Protein AF-A0A927FMP6-F1 (afdb_monomer_lite)

Secondary structure (DSSP, 8-state):
--------------------S---HHHHHHHHHHHHHHHHHHHHHHHHHHHHS--SS-HHHHHHHHHHHHHHHHHHHHHHHHHHTT-------PPPP----------------------------------------PPPPPP--PPPP-PPPP----------------S--SB-TTSPBPEETTEE--SHHHHHHHHHHHHHHHHHHHHH-GGGTHHHHHHHHHHHHHHHHHHTS-HHHHHHHHHHHHHHHHHHHH-

Radius of gyration: 32.11 Å; chains: 1; bounding box: 82×79×61 Å

pLDDT: mean 72.01, std 23.38, range [31.08, 97.56]

Sequence (259 aa):
MAFTFDATPAAVPTQAVPTQANADPAKLRDEIHRLQQRLLRARESYDQDLFSGDAEVPLDEQLKTISAYTARLEDLTAQLQQHESGAPSAVPTQPSPGGAPERAPEPPASGPYVPTQGAGTAAPTGAQQDPAQLPQPRHAQPAASAPAPAPAPAQVAAQAQVPTPRQPIPGPGITNPDGSPLVSDGTLVRTEEQAIGEYIRFAAEQRWVASTRPGQAGGYAAVCDLLLAALAHKHGVTSDEERASLVRHVDARYRRDYG

Structure (mmCIF, N/CA/C/O backbone):
data_AF-A0A927FMP6-F1
#
_entry.id   AF-A0A927FMP6-F1
#
loop_
_atom_site.group_PDB
_atom_site.id
_atom_site.type_symbol
_atom_site.label_atom_id
_atom_site.label_alt_id
_atom_site.label_comp_id
_atom_site.label_asym_id
_atom_site.label_entity_id
_atom_site.label_seq_id
_atom_site.pdbx_PDB_ins_code
_atom_site.Cartn_x
_atom_site.Cartn_y
_atom_site.Cartn_z
_atom_site.occupancy
_atom_site.B_iso_or_equiv
_atom_site.auth_seq_id
_atom_site.auth_comp_id
_atom_site.auth_asym_id
_atom_site.auth_atom_id
_atom_site.pdbx_PDB_model_num
ATOM 1 N N . MET A 1 1 ? -6.993 -44.008 -24.343 1.00 41.31 1 MET A N 1
ATOM 2 C CA . MET A 1 1 ? -7.429 -44.387 -22.984 1.00 41.31 1 MET A CA 1
ATOM 3 C C . MET A 1 1 ? -7.913 -43.119 -22.312 1.00 41.31 1 MET A C 1
ATOM 5 O O . MET A 1 1 ? -7.096 -42.267 -21.996 1.00 41.31 1 MET A O 1
ATOM 9 N N . ALA A 1 2 ? -9.230 -42.936 -22.261 1.00 41.41 2 ALA A N 1
ATOM 10 C CA . ALA A 1 2 ? -9.874 -41.767 -21.677 1.00 41.41 2 ALA A CA 1
ATOM 11 C C . ALA A 1 2 ? -10.291 -42.126 -20.246 1.00 41.41 2 ALA A C 1
ATOM 13 O O . ALA A 1 2 ? -11.016 -43.098 -20.050 1.00 41.41 2 ALA A O 1
ATOM 14 N N . PHE A 1 3 ? -9.778 -41.384 -19.269 1.00 41.91 3 PHE A N 1
ATOM 15 C CA . PHE A 1 3 ? -10.156 -41.491 -17.866 1.00 41.91 3 PHE A CA 1
ATOM 16 C C . PHE A 1 3 ? -11.316 -40.524 -17.618 1.00 41.91 3 PHE A C 1
ATOM 18 O O . PHE A 1 3 ? -11.127 -39.313 -17.687 1.00 41.91 3 PHE A O 1
ATOM 25 N N . THR A 1 4 ? -12.512 -41.039 -17.352 1.00 43.59 4 THR A N 1
ATOM 26 C CA . THR A 1 4 ? -13.621 -40.245 -16.809 1.00 43.59 4 THR A CA 1
ATOM 27 C C . THR A 1 4 ? -13.693 -40.464 -15.305 1.00 43.59 4 THR A C 1
ATOM 29 O O . THR A 1 4 ? -13.891 -41.582 -14.837 1.00 43.59 4 THR A O 1
ATOM 32 N N . PHE A 1 5 ? -13.468 -39.370 -14.581 1.00 43.06 5 PHE A N 1
ATOM 33 C CA . PHE A 1 5 ? -13.618 -39.204 -13.140 1.00 43.06 5 PHE A CA 1
ATOM 34 C C . PHE A 1 5 ? -15.106 -39.297 -12.769 1.00 43.06 5 PHE A C 1
ATOM 36 O O . PHE A 1 5 ? -15.907 -38.508 -13.267 1.00 43.06 5 PHE A O 1
ATOM 43 N N . ASP A 1 6 ? -15.470 -40.236 -11.898 1.00 35.38 6 ASP A N 1
ATOM 44 C CA . ASP A 1 6 ? -16.779 -40.253 -11.245 1.00 35.38 6 ASP A CA 1
ATOM 45 C C . ASP A 1 6 ? -16.677 -39.370 -9.993 1.00 35.38 6 ASP A C 1
ATOM 47 O O . ASP A 1 6 ? -15.997 -39.705 -9.019 1.00 35.38 6 ASP A O 1
ATOM 51 N N . ALA A 1 7 ? -17.242 -38.167 -10.080 1.00 44.44 7 ALA A N 1
ATOM 52 C CA . ALA A 1 7 ? -17.311 -37.218 -8.982 1.00 44.44 7 ALA A CA 1
ATOM 53 C C . ALA A 1 7 ? -18.643 -37.413 -8.254 1.00 44.44 7 ALA A C 1
ATOM 55 O O . ALA A 1 7 ? -19.674 -36.876 -8.656 1.00 44.44 7 ALA A O 1
ATOM 56 N N . THR A 1 8 ? -18.612 -38.163 -7.156 1.00 45.88 8 THR A N 1
ATOM 57 C CA . THR A 1 8 ? -19.693 -38.198 -6.171 1.00 45.88 8 THR A CA 1
ATOM 58 C C . THR A 1 8 ? -19.909 -36.778 -5.627 1.00 45.88 8 THR A C 1
ATOM 60 O O . THR A 1 8 ? -18.980 -36.229 -5.028 1.00 45.88 8 THR A O 1
ATOM 63 N N . PRO A 1 9 ? -21.092 -36.147 -5.764 1.00 44.12 9 PRO A N 1
ATOM 64 C CA . PRO A 1 9 ? -21.359 -34.906 -5.055 1.00 44.12 9 PRO A CA 1
ATOM 65 C C . PRO A 1 9 ? -21.514 -35.239 -3.569 1.00 44.12 9 PRO A C 1
ATOM 67 O O . PRO A 1 9 ? -22.546 -35.742 -3.122 1.00 44.12 9 PRO A O 1
ATOM 70 N N . ALA A 1 10 ? -20.459 -34.983 -2.797 1.00 46.12 10 ALA A N 1
ATOM 71 C CA . ALA A 1 10 ? -20.550 -34.933 -1.350 1.00 46.12 10 ALA A CA 1
ATOM 72 C C . ALA A 1 10 ? -21.607 -33.883 -0.984 1.00 46.12 10 ALA A C 1
ATOM 74 O O . ALA A 1 10 ? -21.504 -32.715 -1.361 1.00 46.12 10 ALA A O 1
ATOM 75 N N . ALA A 1 11 ? -22.652 -34.331 -0.290 1.00 43.28 11 ALA A N 1
ATOM 76 C CA . ALA A 1 11 ? -23.712 -33.482 0.216 1.00 43.28 11 ALA A CA 1
ATOM 77 C C . ALA A 1 11 ? -23.103 -32.336 1.034 1.00 43.28 11 ALA A C 1
ATOM 79 O O . ALA A 1 11 ? -22.487 -32.555 2.078 1.00 43.28 11 ALA A O 1
ATOM 80 N N . VAL A 1 12 ? -23.276 -31.112 0.541 1.00 49.38 12 VAL A N 1
ATOM 81 C CA . VAL A 1 12 ? -22.925 -29.895 1.267 1.00 49.38 12 VAL A CA 1
ATOM 82 C C . VAL A 1 12 ? -23.792 -29.870 2.528 1.00 49.38 12 VAL A C 1
ATOM 84 O O . VAL A 1 12 ? -25.022 -29.907 2.402 1.00 49.38 12 VAL A O 1
ATOM 87 N N . PRO A 1 13 ? -23.225 -29.823 3.747 1.00 46.00 13 PRO A N 1
ATOM 88 C CA . PRO A 1 13 ? -24.035 -29.560 4.919 1.00 46.00 13 PRO A CA 1
ATOM 89 C C . PRO A 1 13 ? -24.639 -28.169 4.735 1.00 46.00 13 PRO A C 1
ATOM 91 O O . PRO A 1 13 ? -23.936 -27.160 4.749 1.00 46.00 13 PRO A O 1
ATOM 94 N N . THR A 1 14 ? -25.955 -28.134 4.522 1.00 42.91 14 THR A N 1
ATOM 95 C CA . THR A 1 14 ? -26.762 -26.921 4.622 1.00 42.91 14 THR A CA 1
ATOM 96 C C . THR A 1 14 ? -26.559 -26.401 6.035 1.00 42.91 14 THR A C 1
ATOM 98 O O . THR A 1 14 ? -27.122 -26.929 6.995 1.00 42.91 14 THR A O 1
ATOM 101 N N . GLN A 1 15 ? -25.659 -25.432 6.176 1.00 47.84 15 GLN A N 1
ATOM 102 C CA . GLN A 1 15 ? -25.386 -24.790 7.443 1.00 47.84 15 GLN A CA 1
ATOM 103 C C . GLN A 1 15 ? -26.640 -23.987 7.777 1.00 47.84 15 GLN A C 1
ATOM 105 O O . GLN A 1 15 ? -26.918 -22.950 7.176 1.00 47.84 15 GLN A O 1
ATOM 110 N N . ALA A 1 16 ? -27.450 -24.545 8.674 1.00 37.62 16 ALA A N 1
ATOM 111 C CA . ALA A 1 16 ? -28.590 -23.869 9.255 1.00 37.62 16 ALA A CA 1
ATOM 112 C C . ALA A 1 16 ? -28.116 -22.505 9.764 1.00 37.62 16 ALA A C 1
ATOM 114 O O . ALA A 1 16 ? -27.221 -22.438 10.605 1.00 37.62 16 ALA A O 1
ATOM 115 N N . VAL A 1 17 ? -28.692 -21.438 9.212 1.00 46.94 17 VAL A N 1
ATOM 116 C CA . VAL A 1 17 ? -28.496 -20.060 9.662 1.00 46.94 17 VAL A CA 1
ATOM 117 C C . VAL A 1 17 ? -28.842 -20.025 11.154 1.00 46.94 17 VAL A C 1
ATOM 119 O O . VAL A 1 17 ? -30.014 -20.217 11.490 1.00 46.94 17 VAL A O 1
ATOM 122 N N . PRO A 1 18 ? -27.877 -19.839 12.076 1.00 50.62 18 PRO A N 1
ATOM 123 C CA . PRO A 1 18 ? -28.226 -19.668 13.471 1.00 50.62 18 PRO A CA 1
ATOM 124 C C . PRO A 1 18 ? -28.968 -18.338 13.585 1.00 50.62 18 PRO A C 1
ATOM 126 O O . PRO A 1 18 ? -28.452 -17.283 13.223 1.00 50.62 18 PRO A O 1
ATOM 129 N N . THR A 1 19 ? -30.214 -18.419 14.042 1.00 47.91 19 THR A N 1
ATOM 130 C CA . THR A 1 19 ? -31.103 -17.293 14.312 1.00 47.91 19 THR A CA 1
ATOM 131 C C . THR A 1 19 ? -30.367 -16.240 15.144 1.00 47.91 19 THR A C 1
ATOM 133 O O . THR A 1 19 ? -30.058 -16.443 16.315 1.00 47.91 19 THR A O 1
ATOM 136 N N . GLN A 1 20 ? -30.042 -15.124 14.497 1.00 54.41 20 GLN A N 1
ATOM 137 C CA . GLN A 1 20 ? -29.148 -14.067 14.967 1.00 54.41 20 GLN A CA 1
ATOM 138 C C . GLN A 1 20 ? -29.909 -13.039 15.820 1.00 54.41 20 GLN A C 1
ATOM 140 O O . GLN A 1 20 ? -29.917 -11.848 15.531 1.00 54.41 20 GLN A O 1
ATOM 145 N N . ALA A 1 21 ? -30.609 -13.504 16.855 1.00 49.12 21 ALA A N 1
ATOM 146 C CA . ALA A 1 21 ? -31.361 -12.643 17.762 1.00 49.12 21 ALA A CA 1
ATOM 147 C C . ALA A 1 21 ? -30.791 -12.794 19.181 1.00 49.12 21 ALA A C 1
ATOM 149 O O . ALA A 1 21 ? -30.980 -13.827 19.815 1.00 49.12 21 ALA A O 1
ATOM 150 N N . ASN A 1 22 ? -30.084 -11.765 19.663 1.00 57.25 22 ASN A N 1
ATOM 151 C CA . ASN A 1 22 ? -29.422 -11.664 20.977 1.00 57.25 22 ASN A CA 1
ATOM 152 C C . ASN A 1 22 ? -28.172 -12.536 21.198 1.00 57.25 22 ASN A C 1
ATOM 154 O O . ASN A 1 22 ? -28.127 -13.384 22.091 1.00 57.25 22 ASN A O 1
ATOM 158 N N . ALA A 1 23 ? -27.102 -12.278 20.444 1.00 69.44 23 ALA A N 1
ATOM 159 C CA . ALA A 1 23 ? -25.771 -12.704 20.873 1.00 69.44 23 ALA A CA 1
ATOM 160 C C . ALA A 1 23 ? -25.261 -11.783 22.001 1.00 69.44 23 ALA A C 1
ATOM 162 O O . ALA A 1 23 ? -25.230 -10.566 21.847 1.00 69.44 23 ALA A O 1
ATOM 163 N N . ASP A 1 24 ? -24.867 -12.377 23.130 1.00 87.62 24 ASP A N 1
ATOM 164 C CA . ASP A 1 24 ? -24.221 -11.700 24.266 1.00 87.62 24 ASP A CA 1
ATOM 165 C C . ASP A 1 24 ? -22.995 -10.882 23.790 1.00 87.62 24 ASP A C 1
ATOM 167 O O . ASP A 1 24 ? -22.182 -11.425 23.029 1.00 87.62 24 ASP A O 1
ATOM 171 N N . PRO A 1 25 ? -22.813 -9.614 24.218 1.00 90.00 25 PRO A N 1
ATOM 172 C CA . PRO A 1 25 ? -21.677 -8.785 23.810 1.00 90.00 25 PRO A CA 1
ATOM 173 C C . PRO A 1 25 ? -20.314 -9.433 24.090 1.00 90.00 25 PRO A C 1
ATOM 175 O O . PRO A 1 25 ? -19.370 -9.211 23.333 1.00 90.00 25 PRO A O 1
ATOM 178 N N . ALA A 1 26 ? -20.187 -10.264 25.131 1.00 92.06 26 ALA A N 1
ATOM 179 C CA . ALA A 1 26 ? -18.954 -11.013 25.375 1.00 92.06 26 ALA A CA 1
ATOM 180 C C . ALA A 1 26 ? -18.678 -12.033 24.256 1.00 92.06 26 ALA A C 1
ATOM 182 O O . ALA A 1 26 ? -17.571 -12.092 23.724 1.00 92.06 26 ALA A O 1
ATOM 183 N N . LYS A 1 27 ? -19.710 -12.768 23.822 1.00 92.75 27 LYS A N 1
ATOM 184 C CA . LYS A 1 27 ? -19.602 -13.739 22.722 1.00 92.75 27 LYS A CA 1
ATOM 185 C C . LYS A 1 27 ? -19.319 -13.062 21.383 1.00 92.75 27 LYS A C 1
ATOM 187 O O . LYS A 1 27 ? -18.579 -13.616 20.576 1.00 92.75 27 LYS A O 1
ATOM 192 N N . LEU A 1 28 ? -19.884 -11.873 21.152 1.00 92.75 28 LEU A N 1
ATOM 193 C CA . LEU A 1 28 ? -19.584 -11.071 19.963 1.00 92.75 28 LEU A CA 1
ATOM 194 C C . LEU A 1 28 ? -18.102 -10.684 19.917 1.00 92.75 28 LEU A C 1
ATOM 196 O O . LEU A 1 28 ? -17.460 -10.878 18.888 1.00 92.75 28 LEU A O 1
ATOM 200 N N . ARG A 1 29 ? -17.535 -10.209 21.033 1.00 93.69 29 ARG A N 1
ATOM 201 C CA . ARG A 1 29 ? -16.101 -9.879 21.122 1.00 93.69 29 ARG A CA 1
ATOM 202 C C . ARG A 1 29 ? -15.210 -11.100 20.888 1.00 93.69 29 ARG A C 1
ATOM 204 O O . ARG A 1 29 ? -14.244 -11.006 20.133 1.00 93.69 29 ARG A O 1
ATOM 211 N N . ASP A 1 30 ? -15.556 -12.248 21.468 1.00 96.25 30 ASP A N 1
ATOM 212 C CA . ASP A 1 30 ? -14.813 -13.496 21.258 1.00 96.25 30 ASP A CA 1
ATOM 213 C C . ASP A 1 30 ? -14.836 -13.945 19.789 1.00 96.25 30 ASP A C 1
ATOM 215 O O . ASP A 1 30 ? -13.808 -14.348 19.238 1.00 96.25 30 ASP A O 1
ATOM 219 N N . GLU A 1 31 ? -15.995 -13.862 19.129 1.00 95.19 31 GLU A N 1
ATOM 220 C CA . GLU A 1 31 ? -16.129 -14.225 17.715 1.00 95.19 31 GLU A CA 1
ATOM 221 C C . GLU A 1 31 ? -15.380 -13.241 16.805 1.00 95.19 31 GLU A C 1
ATOM 223 O O . GLU A 1 31 ? -14.708 -13.677 15.867 1.00 95.19 31 GLU A O 1
ATOM 228 N N . ILE A 1 32 ? -15.409 -11.937 17.113 1.00 94.69 32 ILE A N 1
ATOM 229 C CA . ILE A 1 32 ? -14.599 -10.921 16.421 1.00 94.69 32 ILE A CA 1
ATOM 230 C C . ILE A 1 32 ? -13.112 -11.274 16.529 1.00 94.69 32 ILE A C 1
ATOM 232 O O . ILE A 1 32 ? -12.427 -11.326 15.508 1.00 94.69 32 ILE A O 1
ATOM 236 N N . HIS A 1 33 ? -12.610 -11.591 17.727 1.00 96.88 33 HIS A N 1
ATOM 237 C CA . HIS A 1 33 ? -11.209 -11.984 17.906 1.00 96.88 33 HIS A CA 1
ATOM 238 C C . HIS A 1 33 ? -10.850 -13.261 17.136 1.00 96.88 33 HIS A C 1
ATOM 240 O O . HIS A 1 33 ? -9.796 -13.328 16.499 1.00 96.88 33 HIS A O 1
ATOM 246 N N . ARG A 1 34 ? -11.728 -14.271 17.138 1.00 97.38 34 ARG A N 1
ATOM 247 C CA . ARG A 1 34 ? -11.515 -15.502 16.360 1.00 97.38 34 ARG A CA 1
ATOM 248 C C . ARG A 1 34 ? -11.472 -15.229 14.859 1.00 97.38 34 ARG A C 1
ATOM 250 O O . ARG A 1 34 ? -10.613 -15.785 14.173 1.00 97.38 34 ARG A O 1
ATOM 257 N N . LEU A 1 35 ? -12.366 -14.386 14.343 1.00 96.50 35 LEU A N 1
ATOM 258 C CA . LEU A 1 35 ? -12.380 -14.013 12.927 1.00 96.50 35 LEU A CA 1
ATOM 259 C C . LEU A 1 35 ? -11.165 -13.177 12.541 1.00 96.50 35 LEU A C 1
ATOM 261 O O . LEU A 1 35 ? -10.585 -13.441 11.495 1.00 96.50 35 LEU A O 1
ATOM 265 N N . GLN A 1 36 ? -10.720 -12.252 13.393 1.00 97.31 36 GLN A N 1
ATOM 266 C CA . GLN A 1 36 ? -9.479 -11.501 13.182 1.00 97.31 36 GLN A CA 1
ATOM 267 C C . GLN A 1 36 ? -8.272 -12.433 13.037 1.00 97.31 36 GLN A C 1
ATOM 269 O O . GLN A 1 36 ? -7.503 -12.305 12.088 1.00 97.31 36 GLN A O 1
ATOM 274 N N . GLN A 1 37 ? -8.132 -13.412 13.936 1.00 97.56 37 GLN A N 1
ATOM 275 C CA . GLN A 1 37 ? -7.044 -14.390 13.863 1.00 97.56 37 GLN A CA 1
ATOM 276 C C . GLN A 1 37 ? -7.125 -15.259 12.602 1.00 97.56 37 GLN A C 1
ATOM 278 O O . GLN A 1 37 ? -6.103 -15.524 11.970 1.00 97.56 37 GLN A O 1
ATOM 283 N N . ARG A 1 38 ? -8.329 -15.701 12.214 1.00 96.75 38 ARG A N 1
ATOM 284 C CA . ARG A 1 38 ? -8.527 -16.473 10.975 1.00 96.75 38 ARG A CA 1
ATOM 285 C C . ARG A 1 38 ? -8.225 -15.647 9.731 1.00 96.75 38 ARG A C 1
ATOM 287 O O . ARG A 1 38 ? -7.598 -16.166 8.818 1.00 96.75 38 ARG A O 1
ATOM 294 N N . LEU A 1 39 ? -8.640 -14.383 9.709 1.00 97.19 39 LEU A N 1
ATOM 295 C CA . LEU A 1 39 ? -8.382 -13.458 8.611 1.00 97.19 39 LEU A CA 1
ATOM 296 C C . LEU A 1 39 ? -6.883 -13.213 8.437 1.00 97.19 39 LEU A C 1
ATOM 298 O O . LEU A 1 39 ? -6.401 -13.240 7.311 1.00 97.19 39 LEU A O 1
ATOM 302 N N . LEU A 1 40 ? -6.150 -13.021 9.537 1.00 97.19 40 LEU A N 1
ATOM 303 C CA . LEU A 1 40 ? -4.700 -12.840 9.504 1.00 97.19 40 LEU A CA 1
ATOM 304 C C . LEU A 1 40 ? -4.003 -14.062 8.893 1.00 97.19 40 LEU A C 1
ATOM 306 O O . LEU A 1 40 ? -3.285 -13.915 7.914 1.00 97.19 40 LEU A O 1
ATOM 310 N N . ARG A 1 41 ? -4.316 -15.272 9.374 1.00 97.06 41 ARG A N 1
ATOM 311 C CA . ARG A 1 41 ? -3.752 -16.511 8.810 1.00 97.06 41 ARG A CA 1
ATOM 312 C C . ARG A 1 41 ? -4.144 -16.736 7.352 1.00 97.06 41 ARG A C 1
ATOM 314 O O . ARG A 1 41 ? -3.332 -17.210 6.572 1.00 97.06 41 ARG A O 1
ATOM 321 N N . ALA A 1 42 ? -5.383 -16.413 6.977 1.00 94.94 42 ALA A N 1
ATOM 322 C CA . ALA A 1 42 ? -5.835 -16.533 5.593 1.00 94.94 42 ALA A CA 1
ATOM 323 C C . ALA A 1 42 ? -5.072 -15.577 4.663 1.00 94.94 42 ALA A C 1
ATOM 325 O O . ALA A 1 42 ? -4.742 -15.959 3.548 1.00 94.94 42 ALA A O 1
ATOM 326 N N . ARG A 1 43 ? -4.756 -14.360 5.127 1.00 95.50 43 ARG A N 1
ATOM 327 C CA . ARG A 1 43 ? -3.920 -13.406 4.384 1.00 95.50 43 ARG A CA 1
ATOM 328 C C . ARG A 1 43 ? -2.470 -13.870 4.288 1.00 95.50 43 ARG A C 1
ATOM 330 O O . ARG A 1 43 ? -1.928 -13.861 3.198 1.00 95.50 43 ARG A O 1
ATOM 337 N N . GLU A 1 44 ? -1.884 -14.342 5.387 1.00 96.00 44 GLU A N 1
ATOM 338 C CA . GLU A 1 44 ? -0.523 -14.898 5.384 1.00 96.00 44 GLU A CA 1
ATOM 339 C C . GLU A 1 44 ? -0.402 -16.097 4.434 1.00 96.00 44 GLU A C 1
ATOM 341 O O . GLU A 1 44 ? 0.563 -16.183 3.681 1.00 96.00 44 GLU A O 1
ATOM 346 N N . SER A 1 45 ? -1.399 -16.989 4.428 1.00 95.19 45 SER A N 1
ATOM 347 C CA . SER A 1 45 ? -1.473 -18.116 3.490 1.00 95.19 45 SER A CA 1
ATOM 348 C C . SER A 1 45 ? -1.587 -17.637 2.045 1.00 95.19 45 SER A C 1
ATOM 350 O O . SER A 1 45 ? -0.868 -18.134 1.188 1.00 95.19 45 SER A O 1
ATOM 352 N N . TYR A 1 46 ? -2.441 -16.644 1.782 1.00 95.25 46 TYR A N 1
ATOM 353 C CA . TYR A 1 46 ? -2.583 -16.052 0.453 1.00 95.25 46 TYR A CA 1
ATOM 354 C C . TYR A 1 46 ? -1.283 -15.424 -0.034 1.00 95.25 46 TYR A C 1
ATOM 356 O O . TYR A 1 46 ? -0.884 -15.651 -1.172 1.00 95.25 46 TYR A O 1
ATOM 364 N N . ASP A 1 47 ? -0.603 -14.664 0.822 1.00 93.44 47 ASP A N 1
ATOM 365 C CA . ASP A 1 47 ? 0.678 -14.059 0.484 1.00 93.44 47 ASP A CA 1
ATOM 366 C C . ASP A 1 47 ? 1.722 -15.153 0.224 1.00 93.44 47 ASP A C 1
ATOM 368 O O . ASP A 1 47 ? 2.422 -15.114 -0.787 1.00 93.44 47 ASP A O 1
ATOM 372 N N . GLN A 1 48 ? 1.791 -16.176 1.079 1.00 93.12 48 GLN A N 1
ATOM 373 C CA . GLN A 1 48 ? 2.692 -17.311 0.894 1.00 93.12 48 GLN A CA 1
ATOM 374 C C . GLN A 1 48 ? 2.457 -18.020 -0.445 1.00 93.12 48 GLN A C 1
ATOM 376 O O . GLN A 1 48 ? 3.423 -18.247 -1.173 1.00 93.12 48 GLN A O 1
ATOM 381 N N . ASP A 1 49 ? 1.206 -18.317 -0.788 1.00 92.88 49 ASP A N 1
ATOM 382 C CA . ASP A 1 49 ? 0.823 -19.003 -2.025 1.00 92.88 49 ASP A CA 1
ATOM 383 C C . ASP A 1 49 ? 1.034 -18.126 -3.266 1.00 92.88 49 ASP A C 1
ATOM 385 O O . ASP A 1 49 ? 1.485 -18.593 -4.316 1.00 92.88 49 ASP A O 1
ATOM 389 N N . LEU A 1 50 ? 0.789 -16.821 -3.136 1.00 92.25 50 LEU A N 1
ATOM 390 C CA . LEU A 1 50 ? 1.076 -15.831 -4.169 1.00 92.25 50 LEU A CA 1
ATOM 391 C C . LEU A 1 50 ? 2.580 -15.761 -4.478 1.00 92.25 50 LEU A C 1
ATOM 393 O O . LEU A 1 50 ? 2.963 -15.563 -5.635 1.00 92.25 50 LEU A O 1
ATOM 397 N N . PHE A 1 51 ? 3.439 -15.916 -3.464 1.00 85.00 51 PHE A N 1
ATOM 398 C CA . PHE A 1 51 ? 4.895 -15.868 -3.625 1.00 85.00 51 PHE A CA 1
ATOM 399 C C . PHE A 1 51 ? 5.537 -17.220 -3.949 1.00 85.00 51 PHE A C 1
ATOM 401 O O . PHE A 1 51 ? 6.586 -17.229 -4.596 1.00 85.00 51 PHE A O 1
ATOM 408 N N . SER A 1 52 ? 4.957 -18.340 -3.514 1.00 89.31 52 SER A N 1
ATOM 409 C CA . SER A 1 52 ? 5.473 -19.684 -3.798 1.00 89.31 52 SER A CA 1
ATOM 410 C C . SER A 1 52 ? 5.223 -20.090 -5.252 1.00 89.31 52 SER A C 1
ATOM 412 O O . SER A 1 52 ? 6.035 -20.811 -5.830 1.00 89.31 52 SER A O 1
ATOM 414 N N . GLY A 1 53 ? 4.131 -19.600 -5.855 1.00 81.75 53 GLY A N 1
ATOM 415 C CA . GLY A 1 53 ? 3.695 -19.997 -7.196 1.00 81.75 53 GLY A CA 1
ATOM 416 C C . GLY A 1 53 ? 3.130 -21.420 -7.264 1.00 81.75 53 GLY A C 1
ATOM 417 O O . GLY A 1 53 ? 2.822 -21.888 -8.357 1.00 81.75 53 GLY A O 1
ATOM 418 N N . ASP A 1 54 ? 2.987 -22.082 -6.115 1.00 85.12 54 ASP A N 1
ATOM 419 C CA . ASP A 1 54 ? 2.454 -23.435 -5.956 1.00 85.12 54 ASP A CA 1
ATOM 420 C C . ASP A 1 54 ? 1.315 -23.396 -4.933 1.00 85.12 54 ASP A C 1
ATOM 422 O O . ASP A 1 54 ? 1.434 -23.855 -3.799 1.00 85.12 54 ASP A O 1
ATOM 426 N N . ALA A 1 55 ? 0.234 -22.716 -5.312 1.00 87.12 55 ALA A N 1
ATOM 427 C CA . ALA A 1 55 ? -0.936 -22.571 -4.463 1.00 87.12 55 ALA A CA 1
ATOM 428 C C . ALA A 1 55 ? -1.762 -23.865 -4.495 1.00 87.12 55 ALA A C 1
ATOM 430 O O . ALA A 1 55 ? -2.269 -24.247 -5.553 1.00 87.12 55 ALA A O 1
ATOM 431 N N . GLU A 1 56 ? -1.959 -24.508 -3.338 1.00 87.50 56 GLU A N 1
ATOM 432 C CA . GLU A 1 56 ? -2.847 -25.680 -3.233 1.00 87.50 56 GLU A CA 1
ATOM 433 C C . GLU A 1 56 ? -4.309 -25.316 -3.545 1.00 87.50 56 GLU A C 1
ATOM 435 O O . GLU A 1 56 ? -5.064 -26.126 -4.085 1.00 87.50 56 GLU A O 1
ATOM 440 N N . VAL A 1 57 ? -4.706 -24.081 -3.219 1.00 88.56 57 VAL A N 1
ATOM 441 C CA . VAL A 1 57 ? -6.044 -23.528 -3.463 1.00 88.56 57 VAL A CA 1
ATOM 442 C C . VAL A 1 57 ? -5.930 -22.335 -4.414 1.00 88.56 57 VAL A C 1
ATOM 444 O O . VAL A 1 57 ? -5.089 -21.466 -4.173 1.00 88.56 57 VAL A O 1
ATOM 447 N N . PRO A 1 58 ? -6.788 -22.210 -5.447 1.00 94.62 58 PRO A N 1
ATOM 448 C CA . PRO A 1 58 ? -6.763 -21.062 -6.348 1.00 94.62 58 PRO A CA 1
ATOM 449 C C . PRO A 1 58 ? -6.847 -19.730 -5.594 1.00 94.62 58 PRO A C 1
ATOM 451 O O . PRO A 1 58 ? -7.710 -19.543 -4.734 1.00 94.62 58 PRO A O 1
ATOM 454 N N . LEU A 1 59 ? -5.989 -18.774 -5.958 1.00 90.81 59 LEU A N 1
ATOM 455 C CA . LEU A 1 59 ? -5.898 -17.464 -5.299 1.00 90.81 59 LEU A CA 1
ATOM 456 C C . LEU A 1 59 ? -7.249 -16.725 -5.249 1.00 90.81 59 LEU A C 1
ATOM 458 O O . LEU A 1 59 ? -7.562 -16.075 -4.253 1.00 90.81 59 LEU A O 1
ATOM 462 N N . ASP A 1 60 ? -8.094 -16.886 -6.271 1.00 92.94 60 ASP A N 1
ATOM 463 C CA . ASP A 1 60 ? -9.446 -16.314 -6.299 1.00 92.94 60 ASP A CA 1
ATOM 464 C C . ASP A 1 60 ? -10.362 -16.873 -5.196 1.00 92.94 60 ASP A C 1
ATOM 466 O O . ASP A 1 60 ? -11.182 -16.146 -4.629 1.00 92.94 60 ASP A O 1
ATOM 470 N N . GLU A 1 61 ? -10.245 -18.160 -4.862 1.00 93.38 61 GLU A N 1
ATOM 471 C CA . GLU A 1 61 ? -11.023 -18.779 -3.781 1.00 93.38 61 GLU A CA 1
ATOM 472 C C . GLU A 1 61 ? -10.529 -18.333 -2.403 1.00 93.38 61 GLU A C 1
ATOM 474 O O . GLU A 1 61 ? -11.329 -18.083 -1.491 1.00 93.38 61 GLU A O 1
ATOM 479 N N . GLN A 1 62 ? -9.218 -18.144 -2.266 1.00 93.00 62 GLN A N 1
ATOM 480 C CA . GLN A 1 62 ? -8.628 -17.576 -1.060 1.00 93.00 62 GLN A CA 1
ATOM 481 C C . GLN A 1 62 ? -9.087 -16.126 -0.845 1.00 93.00 62 GLN A C 1
ATOM 483 O O . GLN A 1 62 ? -9.534 -15.776 0.250 1.00 93.00 62 GLN A O 1
ATOM 488 N N . LEU A 1 63 ? -9.101 -15.302 -1.901 1.00 94.62 63 LEU A N 1
ATOM 489 C CA . LEU A 1 63 ? -9.624 -13.932 -1.848 1.00 94.62 63 LEU A CA 1
ATOM 490 C C . LEU A 1 63 ? -11.110 -13.888 -1.480 1.00 94.62 63 LEU A C 1
ATOM 492 O O . LEU A 1 63 ? -11.508 -13.057 -0.660 1.00 94.62 63 LEU A O 1
ATOM 496 N N . LYS A 1 64 ? -11.934 -14.799 -2.015 1.00 95.88 64 LYS A N 1
ATOM 497 C CA . LYS A 1 64 ? -13.345 -14.928 -1.604 1.00 95.88 64 LYS A CA 1
ATOM 498 C C . LYS A 1 64 ? -13.469 -15.225 -0.112 1.00 95.88 64 LYS A C 1
ATOM 500 O O . LYS A 1 64 ? -14.298 -14.620 0.565 1.00 95.88 64 LYS A O 1
ATOM 505 N N . THR A 1 65 ? -12.626 -16.110 0.412 1.00 95.38 65 THR A N 1
ATOM 506 C CA . THR A 1 65 ? -12.612 -16.460 1.839 1.00 95.38 65 THR A CA 1
ATOM 507 C C . THR A 1 65 ? -12.209 -15.263 2.706 1.00 95.38 65 THR A C 1
ATOM 509 O O . THR A 1 65 ? -12.879 -14.957 3.694 1.00 95.38 65 THR A O 1
ATOM 512 N N . ILE A 1 66 ? -11.168 -14.529 2.306 1.00 95.31 66 ILE A N 1
ATOM 513 C CA . ILE A 1 66 ? -10.721 -13.294 2.970 1.00 95.31 66 ILE A CA 1
ATOM 514 C C . ILE A 1 66 ? -11.833 -12.234 2.953 1.00 95.31 66 ILE A C 1
ATOM 516 O O . ILE A 1 66 ? -12.097 -11.599 3.978 1.00 95.31 66 ILE A O 1
ATOM 520 N N . SER A 1 67 ? -12.517 -12.062 1.820 1.00 96.31 67 SER A N 1
ATOM 521 C CA . SER A 1 67 ? -13.644 -11.134 1.679 1.00 96.31 67 SER A CA 1
ATOM 522 C C . SER A 1 67 ? -14.811 -11.520 2.592 1.00 96.31 67 SER A C 1
ATOM 524 O O . SER A 1 67 ? -15.313 -10.669 3.325 1.00 96.31 67 SER A O 1
ATOM 526 N N . ALA A 1 68 ? -15.174 -12.804 2.646 1.00 95.56 68 ALA A N 1
ATOM 527 C CA . ALA A 1 68 ? -16.238 -13.300 3.516 1.00 95.56 68 ALA A CA 1
ATOM 528 C C . ALA A 1 68 ? -15.927 -13.084 5.007 1.00 95.56 68 ALA A C 1
ATOM 530 O O . ALA A 1 68 ? -16.798 -12.662 5.768 1.00 95.56 68 ALA A O 1
ATOM 531 N N . TYR A 1 69 ? -14.684 -13.329 5.438 1.00 96.38 69 TYR A N 1
ATOM 532 C CA . TYR A 1 69 ? -14.266 -13.031 6.810 1.00 96.38 69 TYR A CA 1
ATOM 533 C C . TYR A 1 69 ? -14.280 -11.535 7.114 1.00 96.38 69 TYR A C 1
ATOM 535 O O . TYR A 1 69 ? -14.686 -11.157 8.210 1.00 96.38 69 TYR A O 1
ATOM 543 N N . THR A 1 70 ? -13.873 -10.697 6.159 1.00 95.38 70 THR A N 1
ATOM 544 C CA . THR A 1 70 ? -13.875 -9.236 6.319 1.00 95.38 70 THR A CA 1
ATOM 545 C C . THR A 1 70 ? -15.303 -8.715 6.488 1.00 95.38 70 THR A C 1
ATOM 547 O O . THR A 1 70 ? -15.589 -8.070 7.492 1.00 95.38 70 THR A O 1
ATOM 550 N N . ALA A 1 71 ? -16.220 -9.095 5.592 1.00 96.00 71 ALA A N 1
ATOM 551 C CA . ALA A 1 71 ? -17.630 -8.707 5.675 1.00 96.00 71 ALA A CA 1
ATOM 552 C C . ALA A 1 71 ? -18.276 -9.170 6.991 1.00 96.00 71 ALA A C 1
ATOM 554 O O . ALA A 1 71 ? -18.920 -8.395 7.693 1.00 96.00 71 ALA A O 1
ATOM 555 N N . ARG A 1 72 ? -18.029 -10.421 7.401 1.00 95.88 72 ARG A N 1
ATOM 556 C CA . ARG A 1 72 ? -18.573 -10.947 8.661 1.00 95.88 72 ARG A CA 1
ATOM 557 C C . ARG A 1 72 ? -18.021 -10.226 9.895 1.00 95.88 72 ARG A C 1
ATOM 559 O O . ARG A 1 72 ? -18.720 -10.098 10.898 1.00 95.88 72 ARG A O 1
ATOM 566 N N . LEU A 1 73 ? -16.765 -9.790 9.848 1.00 95.88 73 LEU A N 1
ATOM 567 C CA . LEU A 1 73 ? -16.145 -9.016 10.921 1.00 95.88 73 LEU A CA 1
ATOM 568 C C . LEU A 1 73 ? -16.774 -7.623 11.017 1.00 95.88 73 LEU A C 1
ATOM 570 O O . LEU A 1 73 ? -17.070 -7.178 12.127 1.00 95.88 73 LEU A O 1
ATOM 574 N N . GLU A 1 74 ? -17.026 -6.966 9.884 1.00 94.94 74 GLU A N 1
ATOM 575 C CA . GLU A 1 74 ? -17.746 -5.688 9.823 1.00 94.94 74 GLU A CA 1
ATOM 576 C C . GLU A 1 74 ? -19.155 -5.817 10.419 1.00 94.94 74 GLU A C 1
ATOM 578 O O . GLU A 1 74 ? -19.502 -5.053 11.321 1.00 94.94 74 GLU A O 1
ATOM 583 N N . ASP A 1 75 ? -19.912 -6.846 10.025 1.00 94.62 75 ASP A N 1
ATOM 584 C CA . ASP A 1 75 ? -21.260 -7.108 10.546 1.00 94.62 75 ASP A CA 1
ATOM 585 C C . ASP A 1 75 ? -21.275 -7.311 12.068 1.00 94.62 75 ASP A C 1
ATOM 587 O O . ASP A 1 75 ? -22.103 -6.733 12.777 1.00 94.62 75 ASP A O 1
ATOM 591 N N . LEU A 1 76 ? -20.359 -8.129 12.600 1.00 93.94 76 LEU A N 1
ATOM 592 C CA . LEU A 1 76 ? -20.279 -8.388 14.042 1.00 93.94 76 LEU A CA 1
ATOM 593 C C . LEU A 1 76 ? -19.813 -7.159 14.823 1.00 93.94 76 LEU A C 1
ATOM 595 O O . LEU A 1 76 ? -20.285 -6.922 15.935 1.00 93.94 76 LEU A O 1
ATOM 599 N N . THR A 1 77 ? -18.913 -6.364 14.246 1.00 93.69 77 THR A N 1
ATOM 600 C CA . THR A 1 77 ? -18.449 -5.116 14.862 1.00 93.69 77 THR A CA 1
ATOM 601 C C . THR A 1 77 ? -19.581 -4.091 14.910 1.00 93.69 77 THR A C 1
ATOM 603 O O . THR A 1 77 ? -19.777 -3.454 15.945 1.00 93.69 77 THR A O 1
ATOM 606 N N . ALA A 1 78 ? -20.380 -3.983 13.844 1.00 92.62 78 ALA A N 1
ATOM 607 C CA . ALA A 1 78 ? -21.572 -3.141 13.816 1.00 92.62 78 ALA A CA 1
ATOM 608 C C . ALA A 1 78 ? -22.617 -3.594 14.853 1.00 92.62 78 ALA A C 1
ATOM 610 O O . ALA A 1 78 ? -23.167 -2.763 15.575 1.00 92.62 78 ALA A O 1
ATOM 611 N N . GLN A 1 79 ? -22.842 -4.905 14.996 1.00 91.56 79 GLN A N 1
ATOM 612 C CA . GLN A 1 79 ? -23.735 -5.461 16.024 1.00 91.56 79 GLN A CA 1
ATOM 613 C C . GLN A 1 79 ? -23.250 -5.154 17.446 1.00 91.56 79 GLN A C 1
ATOM 615 O O . GLN A 1 79 ? -24.046 -4.765 18.302 1.00 91.56 79 GLN A O 1
ATOM 620 N N . LEU A 1 80 ? -21.945 -5.285 17.704 1.00 92.56 80 LEU A N 1
ATOM 621 C CA . LEU A 1 80 ? -21.366 -4.941 19.001 1.00 92.56 80 LEU A CA 1
ATOM 622 C C . LEU A 1 80 ? -21.547 -3.447 19.305 1.00 92.56 80 LEU A C 1
ATOM 624 O O . LEU A 1 80 ? -21.993 -3.103 20.397 1.00 92.56 80 LEU A O 1
ATOM 628 N N . GLN A 1 81 ? -21.292 -2.572 18.327 1.00 91.62 81 GLN A N 1
ATOM 629 C CA . GLN A 1 81 ? -21.506 -1.130 18.473 1.00 91.62 81 GLN A CA 1
ATOM 630 C C . GLN A 1 81 ? -22.971 -0.783 18.752 1.00 91.62 81 GLN A C 1
ATOM 632 O O . GLN A 1 81 ? -23.232 0.076 19.590 1.00 91.62 81 GLN A O 1
ATOM 637 N N . GLN A 1 82 ? -23.935 -1.446 18.109 1.00 90.31 82 GLN A N 1
ATOM 638 C CA . GLN A 1 82 ? -25.363 -1.251 18.392 1.00 90.31 82 GLN A CA 1
ATOM 639 C C . GLN A 1 82 ? -25.720 -1.639 19.833 1.00 90.31 82 GLN A C 1
ATOM 641 O O . GLN A 1 82 ? -26.484 -0.930 20.490 1.00 90.31 82 GLN A O 1
ATOM 646 N N . HIS A 1 83 ? -25.136 -2.727 20.343 1.00 86.69 83 HIS A N 1
ATOM 647 C CA . HIS A 1 83 ? -25.360 -3.191 21.711 1.00 86.69 83 HIS A CA 1
ATOM 648 C C . HIS A 1 83 ? -24.671 -2.297 22.761 1.00 86.69 83 HIS A C 1
ATOM 650 O O . HIS A 1 83 ? -25.202 -2.108 23.854 1.00 86.69 83 HIS A O 1
ATOM 656 N N . GLU A 1 84 ? -23.500 -1.734 22.446 1.00 86.44 84 GLU A N 1
ATOM 657 C CA . GLU A 1 84 ? -22.770 -0.792 23.310 1.00 86.44 84 GLU A CA 1
ATOM 658 C C . GLU A 1 84 ? -23.374 0.615 23.295 1.00 86.44 84 GLU A C 1
ATOM 660 O O . GLU A 1 84 ? -23.391 1.290 24.322 1.00 86.44 84 GLU A O 1
ATOM 665 N N . SER A 1 85 ? -23.912 1.045 22.151 1.00 82.62 85 SER A N 1
ATOM 666 C CA . SER A 1 85 ? -24.507 2.376 21.990 1.00 82.62 85 SER A CA 1
ATOM 667 C C . SER A 1 85 ? -25.829 2.530 22.736 1.00 82.62 85 SER A C 1
ATOM 669 O O . SER A 1 85 ? -26.319 3.651 22.844 1.00 82.62 85 SER A O 1
ATOM 671 N N . GLY A 1 86 ? -26.407 1.436 23.252 1.00 65.81 86 GLY A N 1
ATOM 672 C CA . GLY A 1 86 ? -27.507 1.480 24.214 1.00 65.81 86 GLY A CA 1
ATOM 673 C C . GLY A 1 86 ? -28.672 2.375 23.790 1.00 65.81 86 GLY A C 1
ATOM 674 O O . GLY A 1 86 ? -29.309 2.985 24.645 1.00 65.81 86 GLY A O 1
ATOM 675 N N . ALA A 1 87 ? -28.939 2.503 22.487 1.00 42.84 87 ALA A N 1
ATOM 676 C CA . ALA A 1 87 ? -30.088 3.257 22.029 1.00 42.84 87 ALA A CA 1
ATOM 677 C C . ALA A 1 87 ? -31.325 2.397 22.314 1.00 42.84 87 ALA A C 1
ATOM 679 O O . ALA A 1 87 ? -31.433 1.304 21.746 1.00 42.84 87 ALA A O 1
ATOM 680 N N . PRO A 1 88 ? -32.261 2.825 23.185 1.00 47.00 88 PRO A N 1
ATOM 681 C CA . PRO A 1 88 ? -33.544 2.155 23.250 1.00 47.00 88 PRO A CA 1
ATOM 682 C C . PRO A 1 88 ? -34.123 2.177 21.838 1.00 47.00 88 PRO A C 1
ATOM 684 O O . PRO A 1 88 ? -34.217 3.240 21.221 1.00 47.00 88 PRO A O 1
ATOM 687 N N . SER A 1 89 ? -34.465 0.991 21.329 1.00 43.91 89 SER A N 1
ATOM 688 C CA . SER A 1 89 ? -35.308 0.844 20.148 1.00 43.91 89 SER A CA 1
ATOM 689 C C . SER A 1 89 ? -36.450 1.840 20.275 1.00 43.91 89 SER A C 1
ATOM 691 O O . SER A 1 89 ? -37.309 1.701 21.149 1.00 43.91 89 SER A O 1
ATOM 693 N N . ALA A 1 90 ? -36.428 2.868 19.427 1.00 44.44 90 ALA A N 1
ATOM 694 C CA . ALA A 1 90 ? -37.603 3.670 19.188 1.00 44.44 90 ALA A CA 1
ATOM 695 C C . ALA A 1 90 ? -38.716 2.686 18.816 1.00 44.44 90 ALA A C 1
ATOM 697 O O . ALA A 1 90 ? -38.572 1.852 17.923 1.00 44.44 90 ALA A O 1
ATOM 698 N N . VAL A 1 91 ? -39.764 2.744 19.624 1.00 44.09 91 VAL A N 1
ATOM 699 C CA . VAL A 1 91 ? -40.986 1.951 19.591 1.00 44.09 91 VAL A CA 1
ATOM 700 C C . VAL A 1 91 ? -41.407 1.626 18.148 1.00 44.09 91 VAL A C 1
ATOM 702 O O . VAL A 1 91 ? -41.446 2.541 17.318 1.00 44.09 91 VAL A O 1
ATOM 705 N N . PRO A 1 92 ? -41.781 0.371 17.828 1.00 45.25 92 PRO A N 1
ATOM 706 C CA . PRO A 1 92 ? -42.424 0.081 16.558 1.00 45.25 92 PRO A CA 1
ATOM 707 C C . PRO A 1 92 ? -43.750 0.843 16.536 1.00 45.25 92 PRO A C 1
ATOM 709 O O . PRO A 1 92 ? -44.697 0.498 17.241 1.00 45.25 92 PRO A O 1
ATOM 712 N N . THR A 1 93 ? -43.812 1.915 15.749 1.00 42.47 93 THR A N 1
ATOM 713 C CA . THR A 1 93 ? -45.074 2.596 15.461 1.00 42.47 93 THR A CA 1
ATOM 714 C C . THR A 1 93 ? -45.873 1.670 14.552 1.00 42.47 93 THR A C 1
ATOM 716 O O . THR A 1 93 ? -45.727 1.686 13.332 1.00 42.47 93 THR A O 1
ATOM 719 N N . GLN A 1 94 ? -46.658 0.787 15.168 1.00 44.50 94 GLN A N 1
ATOM 720 C CA . GLN A 1 94 ? -47.716 0.052 14.490 1.00 44.50 94 GLN A CA 1
ATOM 721 C C . GLN A 1 94 ? -48.847 1.017 14.065 1.00 44.50 94 GLN A C 1
ATOM 723 O O . GLN A 1 94 ? -48.969 2.121 14.601 1.00 44.50 94 GLN A O 1
ATOM 728 N N . PRO A 1 95 ? -49.652 0.618 13.067 1.00 47.72 95 PRO A N 1
ATOM 729 C CA . PRO A 1 95 ? -50.357 1.503 12.149 1.00 47.72 95 PRO A CA 1
ATOM 730 C C . PRO A 1 95 ? -51.694 1.996 12.712 1.00 47.72 95 PRO A C 1
ATOM 732 O O . PRO A 1 95 ? -52.409 1.256 13.387 1.00 47.72 95 PRO A O 1
ATOM 735 N N . SER A 1 96 ? -52.077 3.228 12.368 1.00 37.69 96 SER A N 1
ATOM 736 C CA . SER A 1 96 ? -53.463 3.676 12.552 1.00 37.69 96 SER A CA 1
ATOM 737 C C . SER A 1 96 ? -54.370 3.125 11.436 1.00 37.69 96 SER A C 1
ATOM 739 O O . SER A 1 96 ? -53.984 3.190 10.266 1.00 37.69 96 SER A O 1
ATOM 741 N N . PRO A 1 97 ? -55.562 2.592 11.773 1.00 51.25 97 PRO A N 1
ATOM 742 C CA . PRO A 1 97 ? -56.540 2.061 10.830 1.00 51.25 97 PRO A CA 1
ATOM 743 C C . PRO A 1 97 ? -57.589 3.113 10.421 1.00 51.25 97 PRO A C 1
ATOM 745 O O . PRO A 1 97 ? -57.962 3.975 11.213 1.00 51.25 97 PRO A O 1
ATOM 748 N N . GLY A 1 98 ? -58.138 2.962 9.211 1.00 35.53 98 GLY A N 1
ATOM 749 C CA . GLY A 1 98 ? -59.357 3.639 8.738 1.00 35.53 98 GLY A CA 1
ATOM 750 C C . GLY A 1 98 ? -59.098 4.572 7.549 1.00 35.53 98 GLY A C 1
ATOM 751 O O . GLY A 1 98 ? -58.220 5.416 7.614 1.00 35.53 98 GLY A O 1
ATOM 752 N N . GLY A 1 99 ? -59.790 4.495 6.415 1.00 31.08 99 GLY A N 1
ATOM 753 C CA . GLY A 1 99 ? -60.918 3.673 5.994 1.00 31.08 99 GLY A CA 1
ATOM 754 C C . GLY A 1 99 ? -61.085 3.782 4.465 1.00 31.08 99 GLY A C 1
ATOM 755 O O . GLY A 1 99 ? -60.634 4.744 3.852 1.00 31.08 99 GLY A O 1
ATOM 756 N N . ALA A 1 100 ? -61.681 2.738 3.888 1.00 42.28 100 ALA A N 1
ATOM 757 C CA . ALA A 1 100 ? -62.035 2.501 2.478 1.00 42.28 100 ALA A CA 1
ATOM 758 C C . ALA A 1 100 ? -63.082 3.520 1.923 1.00 42.28 100 ALA A C 1
ATOM 760 O O . ALA A 1 100 ? -63.520 4.356 2.717 1.00 42.28 100 ALA A O 1
ATOM 761 N N . PRO A 1 101 ? -63.595 3.439 0.660 1.00 58.59 101 PRO A N 1
ATOM 762 C CA . PRO A 1 101 ? -63.444 2.372 -0.352 1.00 58.59 101 PRO A CA 1
ATOM 763 C C . PRO A 1 101 ? -63.257 2.824 -1.829 1.00 58.59 101 PRO A C 1
ATOM 765 O O . PRO A 1 101 ? -63.117 4.005 -2.121 1.00 58.59 101 PRO A O 1
ATOM 768 N N . GLU A 1 102 ? -63.358 1.836 -2.740 1.00 42.56 102 GLU A N 1
ATOM 769 C CA . GLU A 1 102 ? -63.851 1.939 -4.138 1.00 42.56 102 GLU A CA 1
ATOM 770 C C . GLU A 1 102 ? -62.749 2.045 -5.221 1.00 42.56 102 GLU A C 1
ATOM 772 O O . GLU A 1 102 ? -61.912 2.931 -5.174 1.00 42.56 102 GLU A O 1
ATOM 777 N N . ARG A 1 103 ? -62.616 1.178 -6.239 1.00 38.44 103 ARG A N 1
ATOM 778 C CA . ARG A 1 103 ? -63.562 0.318 -6.974 1.00 38.44 103 ARG A CA 1
ATOM 779 C C . ARG A 1 103 ? -62.779 -0.770 -7.744 1.00 38.44 103 ARG A C 1
ATOM 781 O O . ARG A 1 103 ? -61.729 -0.473 -8.304 1.00 38.44 103 ARG A O 1
ATOM 788 N N . ALA A 1 104 ? -63.320 -1.987 -7.832 1.00 49.06 104 ALA A N 1
ATOM 789 C CA . ALA A 1 104 ? -62.955 -2.985 -8.853 1.00 49.06 104 ALA A CA 1
ATOM 790 C C . ALA A 1 104 ? -63.669 -2.660 -10.193 1.00 49.06 104 ALA A C 1
ATOM 792 O O . ALA A 1 104 ? -64.658 -1.917 -10.166 1.00 49.06 104 ALA A O 1
ATOM 793 N N . PRO A 1 105 ? -63.210 -3.175 -11.355 1.00 52.09 105 PRO A N 1
ATOM 794 C CA . PRO A 1 105 ? -63.580 -4.546 -11.744 1.00 52.09 105 PRO A CA 1
ATOM 795 C C . PRO A 1 105 ? -62.476 -5.383 -12.446 1.00 52.09 105 PRO A C 1
ATOM 797 O O . PRO A 1 105 ? -61.622 -4.870 -13.163 1.00 52.09 105 PRO A O 1
ATOM 800 N N . GLU A 1 106 ? -62.559 -6.698 -12.229 1.00 40.16 106 GLU A N 1
ATOM 801 C CA . GLU A 1 106 ? -61.929 -7.844 -12.929 1.00 40.16 106 GLU A CA 1
ATOM 802 C C . GLU A 1 106 ? -62.635 -8.167 -14.290 1.00 40.16 106 GLU A C 1
ATOM 804 O O . GLU A 1 106 ? -63.654 -7.536 -14.580 1.00 40.16 106 GLU A O 1
ATOM 809 N N . PRO A 1 107 ? -62.301 -9.250 -15.046 1.00 69.69 107 PRO A N 1
ATOM 810 C CA . PRO A 1 107 ? -61.080 -9.605 -15.802 1.00 69.69 107 PRO A CA 1
ATOM 811 C C . PRO A 1 107 ? -61.464 -9.989 -17.282 1.00 69.69 107 PRO A C 1
ATOM 813 O O . PRO A 1 107 ? -62.572 -9.631 -17.693 1.00 69.69 107 PRO A O 1
ATOM 816 N N . PRO A 1 108 ? -60.646 -10.686 -18.127 1.00 53.34 108 PRO A N 1
ATOM 817 C CA . PRO A 1 108 ? -60.570 -12.162 -18.040 1.00 53.34 108 PRO A CA 1
ATOM 818 C C . PRO A 1 108 ? -59.283 -12.879 -18.561 1.00 53.34 108 PRO A C 1
ATOM 820 O O . PRO A 1 108 ? -58.692 -12.512 -19.567 1.00 53.34 108 PRO A O 1
ATOM 823 N N . ALA A 1 109 ? -58.973 -13.997 -17.885 1.00 45.12 109 ALA A N 1
ATOM 824 C CA . ALA A 1 109 ? -58.750 -15.374 -18.381 1.00 45.12 109 ALA A CA 1
ATOM 825 C C . ALA A 1 109 ? -57.617 -15.787 -19.358 1.00 45.12 109 ALA A C 1
ATOM 827 O O . ALA A 1 109 ? -57.312 -15.128 -20.346 1.00 45.12 109 ALA A O 1
ATOM 828 N N . SER A 1 110 ? -57.218 -17.060 -19.155 1.00 48.41 110 SER A N 1
ATOM 829 C CA . SER A 1 110 ? -56.380 -17.989 -19.959 1.00 48.41 110 SER A CA 1
ATOM 830 C C . SER A 1 110 ? -54.916 -18.042 -19.502 1.00 48.41 110 SER A C 1
ATOM 832 O O . SER A 1 110 ? -54.210 -17.055 -19.621 1.00 48.41 110 SER A O 1
ATOM 834 N N . GLY A 1 111 ? -54.328 -19.124 -18.989 1.00 41.75 111 GLY A N 1
ATOM 835 C CA . GLY A 1 111 ? -54.669 -20.544 -18.818 1.00 41.75 111 GLY A CA 1
ATOM 836 C C . GLY A 1 111 ? -53.333 -21.312 -18.622 1.00 41.75 111 GLY A C 1
ATOM 837 O O . GLY A 1 111 ? -52.294 -20.785 -19.021 1.00 41.75 111 GLY A O 1
ATOM 838 N N . PRO A 1 112 ? -53.298 -22.502 -17.989 1.00 57.16 112 PRO A N 1
ATOM 839 C CA . PRO A 1 112 ? -52.054 -23.168 -17.581 1.00 57.16 112 PRO A CA 1
ATOM 840 C C . PRO A 1 112 ? -51.579 -24.217 -18.601 1.00 57.16 112 PRO A C 1
ATOM 842 O O . PRO A 1 112 ? -52.402 -24.857 -19.248 1.00 57.16 112 PRO A O 1
ATOM 845 N N . TYR A 1 113 ? -50.268 -24.469 -18.682 1.00 41.03 113 TYR A N 1
ATOM 846 C CA . TYR A 1 113 ? -49.735 -25.690 -19.298 1.00 41.03 113 TYR A CA 1
ATOM 847 C C . TYR A 1 113 ? -48.531 -26.238 -18.520 1.00 41.03 113 TYR A C 1
ATOM 849 O O . TYR A 1 113 ? -47.541 -25.549 -18.295 1.00 41.03 113 TYR A O 1
ATOM 857 N N . VAL A 1 114 ? -48.649 -27.513 -18.147 1.00 50.34 114 VAL A N 1
ATOM 858 C CA . VAL A 1 114 ? -47.598 -28.435 -17.688 1.00 50.34 114 VAL A CA 1
ATOM 859 C C . VAL A 1 114 ? -47.625 -29.612 -18.672 1.00 50.34 114 VAL A C 1
ATOM 861 O O . VAL A 1 114 ? -48.717 -29.951 -19.139 1.00 50.34 114 VAL A O 1
ATOM 864 N N . PRO A 1 115 ? -46.490 -30.263 -18.989 1.00 57.03 115 PRO A N 1
ATOM 865 C CA . PRO A 1 115 ? -46.506 -31.730 -18.884 1.00 57.03 115 PRO A CA 1
ATOM 866 C C . PRO A 1 115 ? -45.173 -32.397 -18.458 1.00 57.03 115 PRO A C 1
ATOM 868 O O . PRO A 1 115 ? -44.122 -32.212 -19.059 1.00 57.03 115 PRO A O 1
ATOM 871 N N . THR A 1 116 ? -45.286 -33.192 -17.392 1.00 40.31 116 THR A N 1
ATOM 872 C CA . THR A 1 116 ? -44.895 -34.598 -17.121 1.00 40.31 116 THR A CA 1
ATOM 873 C C . THR A 1 116 ? -43.940 -35.414 -18.034 1.00 40.31 116 THR A C 1
ATOM 875 O O . THR A 1 116 ? -44.219 -35.627 -19.206 1.00 40.31 116 THR A O 1
ATOM 878 N N . GLN A 1 117 ? -42.924 -35.993 -17.357 1.00 43.50 117 GLN A N 1
ATOM 879 C CA . GLN A 1 117 ? -42.222 -37.308 -17.427 1.00 43.50 117 GLN A CA 1
ATOM 880 C C . GLN A 1 117 ? -41.853 -38.012 -18.752 1.00 43.50 117 GLN A C 1
ATOM 882 O O . GLN A 1 117 ? -42.677 -38.241 -19.629 1.00 43.50 117 GLN A O 1
ATOM 887 N N . GLY A 1 118 ? -40.644 -38.596 -18.743 1.00 34.38 118 GLY A N 1
ATOM 888 C CA . GLY A 1 118 ? -40.264 -39.763 -19.544 1.00 34.38 118 GLY A CA 1
ATOM 889 C C . GLY A 1 118 ? -39.250 -40.645 -18.803 1.00 34.38 118 GLY A C 1
ATOM 890 O O . GLY A 1 118 ? -38.132 -40.214 -18.532 1.00 34.38 118 GLY A O 1
ATOM 891 N N . ALA A 1 119 ? -39.663 -41.865 -18.454 1.00 41.00 119 ALA A N 1
ATOM 892 C CA . ALA A 1 119 ? -38.822 -42.941 -17.932 1.00 41.00 119 ALA A CA 1
ATOM 893 C C . ALA A 1 119 ? -38.123 -43.692 -19.080 1.00 41.00 119 ALA A C 1
ATOM 895 O O . ALA A 1 119 ? -38.693 -43.839 -20.160 1.00 41.00 119 ALA A O 1
ATOM 896 N N . GLY A 1 120 ? -36.925 -44.223 -18.830 1.00 33.84 120 GLY A N 1
ATOM 897 C CA . GLY A 1 120 ? -36.200 -45.071 -19.777 1.00 33.84 120 GLY A CA 1
ATOM 898 C C . GLY A 1 120 ? -35.201 -45.977 -19.065 1.00 33.84 120 GLY A C 1
ATOM 899 O O . GLY A 1 120 ? -34.103 -45.558 -18.719 1.00 33.84 120 GLY A O 1
ATOM 900 N N . THR A 1 121 ? -35.615 -47.217 -18.826 1.00 42.09 121 THR A N 1
ATOM 901 C CA . THR A 1 121 ? -34.813 -48.332 -18.312 1.00 42.09 121 THR A CA 1
ATOM 902 C C . THR A 1 121 ? -34.043 -48.998 -19.453 1.00 42.09 121 THR A C 1
ATOM 904 O O . THR A 1 121 ? -34.657 -49.320 -20.466 1.00 42.09 121 THR A O 1
ATOM 907 N N . ALA A 1 122 ? -32.753 -49.301 -19.265 1.00 40.62 122 ALA A N 1
ATOM 908 C CA . ALA A 1 122 ? -32.081 -50.428 -19.927 1.00 40.62 122 ALA A CA 1
ATOM 909 C C . ALA A 1 122 ? -30.762 -50.794 -19.214 1.00 40.62 122 ALA A C 1
ATOM 911 O O . ALA A 1 122 ? -29.873 -49.960 -19.074 1.00 40.62 122 ALA A O 1
ATOM 912 N N . ALA A 1 123 ? -30.641 -52.059 -18.807 1.00 39.38 123 ALA A N 1
ATOM 913 C CA . ALA A 1 123 ? -29.384 -52.770 -18.547 1.00 39.38 123 ALA A CA 1
ATOM 914 C C . ALA A 1 123 ? -29.174 -53.789 -19.685 1.00 39.38 123 ALA A C 1
ATOM 916 O O . ALA A 1 123 ? -30.169 -54.259 -20.247 1.00 39.38 123 ALA A O 1
ATOM 917 N N . PRO A 1 124 ? -27.924 -54.101 -20.077 1.00 48.75 124 PRO A N 1
ATOM 918 C CA . PRO A 1 124 ? -27.356 -55.436 -19.787 1.00 48.75 124 PRO A CA 1
ATOM 919 C C . PRO A 1 124 ? -25.827 -55.388 -19.489 1.00 48.75 124 PRO A C 1
ATOM 921 O O . PRO A 1 124 ? -25.123 -54.522 -19.990 1.00 48.75 124 PRO A O 1
ATOM 924 N N . THR A 1 125 ? -25.290 -56.118 -18.501 1.00 35.31 125 THR A N 1
ATOM 925 C CA . THR A 1 125 ? -24.781 -57.519 -18.509 1.00 35.31 125 THR A CA 1
ATOM 926 C C . THR A 1 125 ? -23.339 -57.710 -19.028 1.00 35.31 125 THR A C 1
ATOM 928 O O . THR A 1 125 ? -23.072 -57.517 -20.206 1.00 35.31 125 THR A O 1
ATOM 931 N N . GLY A 1 126 ? -22.478 -58.261 -18.149 1.00 31.11 126 GLY A N 1
ATOM 932 C CA . GLY A 1 126 ? -21.224 -58.992 -18.447 1.00 31.11 126 GLY A CA 1
ATOM 933 C C . GLY A 1 126 ? -19.943 -58.141 -18.365 1.00 31.11 126 GLY A C 1
ATOM 934 O O . GLY A 1 126 ? -19.921 -57.046 -18.894 1.00 31.11 126 GLY A O 1
ATOM 935 N N . ALA A 1 127 ? -18.823 -58.533 -17.750 1.00 34.56 127 ALA A N 1
ATOM 936 C CA . ALA A 1 127 ? -18.392 -59.811 -17.200 1.00 34.56 127 ALA A CA 1
ATOM 937 C C . ALA A 1 127 ? -17.296 -59.599 -16.125 1.00 34.56 127 ALA A C 1
ATOM 939 O O . ALA A 1 127 ? -16.351 -58.843 -16.312 1.00 34.56 127 ALA A O 1
ATOM 940 N N . GLN A 1 128 ? -17.480 -60.280 -14.998 1.00 42.28 128 GLN A N 1
ATOM 941 C CA . GLN A 1 128 ? -16.510 -61.017 -14.179 1.00 42.28 128 GLN A CA 1
ATOM 942 C C . GLN A 1 128 ? -15.014 -60.965 -14.579 1.00 42.28 128 GLN A C 1
ATOM 944 O O . GLN A 1 128 ? -14.650 -61.512 -15.616 1.00 42.28 128 GLN A O 1
ATOM 949 N N . GLN A 1 129 ? -14.153 -60.474 -13.672 1.00 37.56 129 GLN A N 1
ATOM 950 C CA . GLN A 1 129 ? -12.936 -61.174 -13.214 1.00 37.56 129 GLN A CA 1
ATOM 951 C C . GLN A 1 129 ? -12.373 -60.555 -11.911 1.00 37.56 129 GLN A C 1
ATOM 953 O O . GLN A 1 129 ? -12.242 -59.341 -11.785 1.00 37.56 129 GLN A O 1
ATOM 958 N N . ASP A 1 130 ? -12.108 -61.443 -10.948 1.00 40.22 130 ASP A N 1
ATOM 959 C CA . ASP A 1 130 ? -11.616 -61.248 -9.569 1.00 40.22 130 ASP A CA 1
ATOM 960 C C . ASP A 1 130 ? -10.050 -61.165 -9.558 1.00 40.22 130 ASP A C 1
ATOM 962 O O . ASP A 1 130 ? -9.450 -61.097 -10.632 1.00 40.22 130 ASP A O 1
ATOM 966 N N . PRO A 1 131 ? -9.324 -61.130 -8.419 1.00 53.50 131 PRO A N 1
ATOM 967 C CA . PRO A 1 131 ? -8.452 -60.032 -8.017 1.00 53.50 131 PRO A CA 1
ATOM 968 C C . PRO A 1 131 ? -6.963 -60.433 -7.984 1.00 53.50 131 PRO A C 1
ATOM 970 O O . PRO A 1 131 ? -6.599 -61.604 -7.892 1.00 53.50 131 PRO A O 1
ATOM 973 N N . ALA A 1 132 ? -6.062 -59.453 -7.953 1.00 36.66 132 ALA A N 1
ATOM 974 C CA . ALA A 1 132 ? -4.673 -59.704 -7.570 1.00 36.66 132 ALA A CA 1
ATOM 975 C C . ALA A 1 132 ? -4.202 -58.645 -6.569 1.00 36.66 132 ALA A C 1
ATOM 977 O O . ALA A 1 132 ? -3.806 -57.538 -6.925 1.00 36.66 132 ALA A O 1
ATOM 978 N N . GLN A 1 133 ? -4.277 -59.026 -5.292 1.00 45.94 133 GLN A N 1
ATOM 979 C CA . GLN A 1 133 ? -3.503 -58.448 -4.197 1.00 45.94 133 GLN A CA 1
ATOM 980 C C . GLN A 1 133 ? -2.008 -58.530 -4.505 1.00 45.94 133 GLN A C 1
ATOM 982 O O . GLN A 1 133 ? -1.535 -59.616 -4.825 1.00 45.94 133 GLN A O 1
ATOM 987 N N . LEU A 1 134 ? -1.258 -57.453 -4.259 1.00 42.72 134 LEU A N 1
ATOM 988 C CA . LEU A 1 134 ? 0.159 -57.516 -3.886 1.00 42.72 134 LEU A CA 1
ATOM 989 C C . LEU A 1 134 ? 0.509 -56.358 -2.917 1.00 42.72 134 LEU A C 1
ATOM 991 O O . LEU A 1 134 ? -0.210 -55.360 -2.870 1.00 42.72 134 LEU A O 1
ATOM 995 N N . PRO A 1 135 ? 1.542 -56.524 -2.066 1.00 46.31 135 PRO A N 1
ATOM 996 C CA . PRO A 1 135 ? 1.545 -56.064 -0.676 1.00 46.31 135 PRO A CA 1
ATOM 997 C C . PRO A 1 135 ? 2.298 -54.747 -0.460 1.00 46.31 135 PRO A C 1
ATOM 999 O O . PRO A 1 135 ? 3.332 -54.498 -1.077 1.00 46.31 135 PRO A O 1
ATOM 1002 N N . GLN A 1 136 ? 1.838 -53.946 0.506 1.00 47.44 136 GLN A N 1
ATOM 1003 C CA . GLN A 1 136 ? 2.610 -52.817 1.029 1.00 47.44 136 GLN A CA 1
ATOM 1004 C C . GLN A 1 136 ? 3.828 -53.310 1.834 1.00 47.44 136 GLN A C 1
ATOM 1006 O O . GLN A 1 136 ? 3.654 -54.111 2.760 1.00 47.44 136 GLN A O 1
ATOM 1011 N N . PRO A 1 137 ? 5.045 -52.802 1.573 1.00 50.50 137 PRO A N 1
ATOM 1012 C CA . PRO A 1 137 ? 6.171 -53.008 2.468 1.00 50.50 137 PRO A CA 1
ATOM 1013 C C . PRO A 1 137 ? 6.080 -52.033 3.652 1.00 50.50 137 PRO A C 1
ATOM 1015 O O . PRO A 1 137 ? 6.211 -50.819 3.509 1.00 50.50 137 PRO A O 1
ATOM 1018 N N . ARG A 1 138 ? 5.870 -52.590 4.852 1.00 50.94 138 ARG A N 1
ATOM 1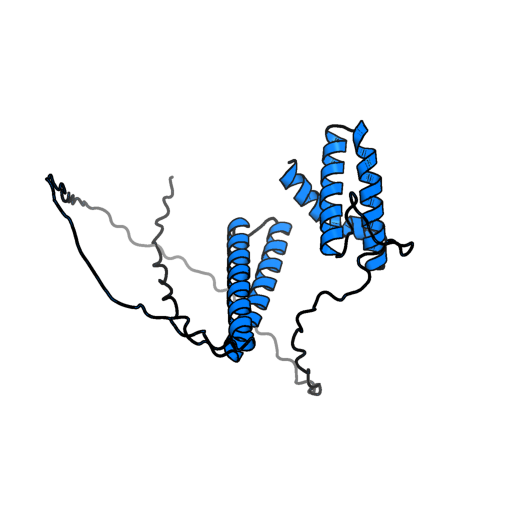019 C CA . ARG A 1 138 ? 6.118 -51.910 6.129 1.00 50.94 138 ARG A CA 1
ATOM 1020 C C . ARG A 1 138 ? 7.611 -51.620 6.246 1.00 50.94 138 ARG A C 1
ATOM 1022 O O . ARG A 1 138 ? 8.393 -52.562 6.363 1.00 50.94 138 ARG A O 1
ATOM 1029 N N . HIS A 1 139 ? 7.992 -50.349 6.324 1.00 44.97 139 HIS A N 1
ATOM 1030 C CA . HIS A 1 139 ? 9.293 -49.984 6.875 1.00 44.97 139 HIS A CA 1
ATOM 1031 C C . HIS A 1 139 ? 9.155 -49.484 8.307 1.00 44.97 139 HIS A C 1
ATOM 1033 O O . HIS A 1 139 ? 8.282 -48.693 8.656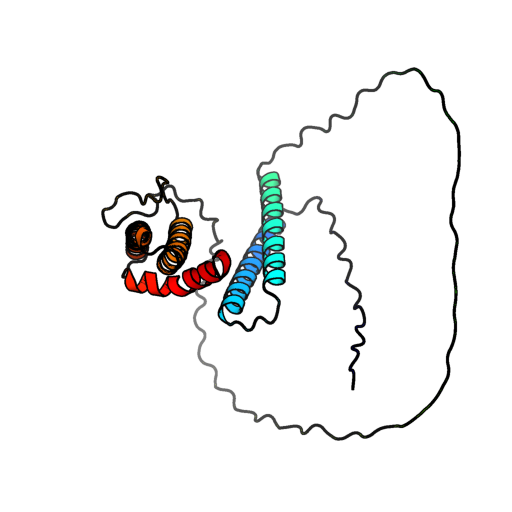 1.00 44.97 139 HIS A O 1
ATOM 1039 N N . ALA A 1 140 ? 9.999 -50.093 9.131 1.00 40.53 140 ALA A N 1
ATOM 1040 C CA . ALA A 1 140 ? 10.003 -50.062 10.571 1.00 40.53 140 ALA A CA 1
ATOM 1041 C C . ALA A 1 140 ? 10.459 -48.709 11.119 1.00 40.53 140 ALA A C 1
ATOM 1043 O O . ALA A 1 140 ? 11.398 -48.089 10.627 1.00 40.53 140 ALA A O 1
ATOM 1044 N N . GLN A 1 141 ? 9.792 -48.316 12.194 1.00 52.22 141 GLN A N 1
ATOM 1045 C CA . GLN A 1 141 ? 10.119 -47.204 13.067 1.00 52.22 141 GLN A CA 1
ATOM 1046 C C . GLN A 1 141 ? 11.312 -47.581 13.963 1.00 52.22 141 GLN A C 1
ATOM 1048 O O . GLN A 1 141 ? 11.216 -48.568 14.697 1.00 52.22 141 GLN A O 1
ATOM 1053 N N . PRO A 1 142 ? 12.416 -46.816 13.977 1.00 51.59 142 PRO A N 1
ATOM 1054 C CA . PRO A 1 142 ? 13.391 -46.907 15.049 1.00 51.59 142 PRO A CA 1
ATOM 1055 C C . PRO A 1 142 ? 12.945 -46.020 16.214 1.00 51.59 142 PRO A C 1
ATOM 1057 O O . PRO A 1 142 ? 12.764 -44.811 16.074 1.00 51.59 142 PRO A O 1
ATOM 1060 N N . ALA A 1 143 ? 12.776 -46.646 17.376 1.00 50.50 143 ALA A N 1
ATOM 1061 C CA . ALA A 1 143 ? 12.686 -45.977 18.661 1.00 50.50 143 ALA A CA 1
ATOM 1062 C C . ALA A 1 143 ? 14.042 -45.345 19.017 1.00 50.50 143 ALA A C 1
ATOM 1064 O O . ALA A 1 143 ? 15.074 -46.010 18.934 1.00 50.50 143 ALA A O 1
ATOM 1065 N N . ALA A 1 144 ? 14.034 -44.088 19.463 1.00 42.34 144 ALA A N 1
ATOM 1066 C CA . ALA A 1 144 ? 15.196 -43.447 20.066 1.00 42.34 144 ALA A CA 1
ATOM 1067 C C . ALA A 1 144 ? 14.776 -42.639 21.305 1.00 42.34 144 ALA A C 1
ATOM 1069 O O . ALA A 1 144 ? 14.150 -41.589 21.211 1.00 42.34 144 ALA A O 1
ATOM 1070 N N . SER A 1 145 ? 15.101 -43.236 22.451 1.00 45.53 145 SER A N 1
ATOM 1071 C CA . SER A 1 145 ? 15.579 -42.674 23.720 1.00 45.53 145 SER A CA 1
ATOM 1072 C C . SER A 1 145 ? 15.042 -41.325 24.218 1.00 45.53 145 SER A C 1
ATOM 1074 O O . SER A 1 145 ? 15.360 -40.259 23.701 1.00 45.53 145 SER A O 1
ATOM 1076 N N . ALA A 1 146 ? 14.344 -41.398 25.354 1.00 46.69 146 ALA A N 1
ATOM 1077 C CA . ALA A 1 146 ? 14.013 -40.276 26.225 1.00 46.69 146 ALA A CA 1
ATOM 1078 C C . ALA A 1 146 ? 15.268 -39.603 26.830 1.00 46.69 146 ALA A C 1
ATOM 1080 O O . ALA A 1 146 ? 16.141 -40.310 27.341 1.00 46.69 146 ALA A O 1
ATOM 1081 N N . PRO A 1 147 ? 15.330 -38.259 26.874 1.00 49.88 147 PRO A N 1
ATOM 1082 C CA . PRO A 1 147 ? 16.214 -37.521 27.773 1.00 49.88 147 PRO A CA 1
ATOM 1083 C C . PRO A 1 147 ? 15.523 -37.166 29.104 1.00 49.88 147 PRO A C 1
ATOM 1085 O O . PRO A 1 147 ? 14.311 -36.972 29.174 1.00 49.88 147 PRO A O 1
ATOM 1088 N N . ALA A 1 148 ? 16.339 -37.087 30.156 1.00 49.34 148 ALA A N 1
ATOM 1089 C CA . ALA A 1 148 ? 16.017 -36.807 31.557 1.00 49.34 148 ALA A CA 1
ATOM 1090 C C . ALA A 1 148 ? 15.276 -35.467 31.819 1.00 49.34 148 ALA A C 1
ATOM 1092 O O . ALA A 1 148 ? 15.366 -34.547 31.004 1.00 49.34 148 ALA A O 1
ATOM 1093 N N . PRO A 1 149 ? 14.591 -35.310 32.976 1.00 52.22 149 PRO A N 1
ATOM 1094 C CA . PRO A 1 149 ? 13.887 -34.07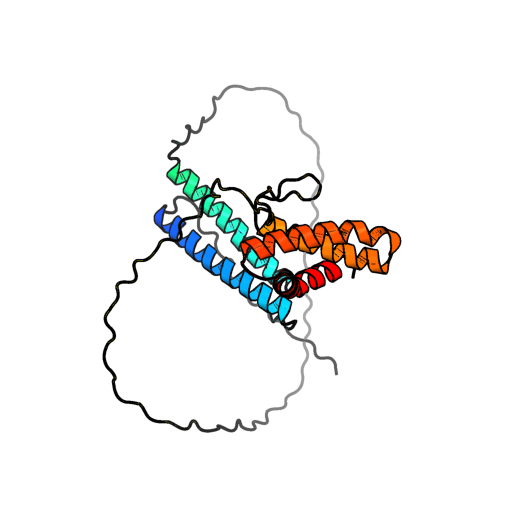6 33.321 1.00 52.22 149 PRO A CA 1
ATOM 1095 C C . PRO A 1 149 ? 14.867 -32.969 33.742 1.00 52.22 149 PRO A C 1
ATOM 1097 O O . PRO A 1 149 ? 15.648 -33.136 34.678 1.00 52.22 149 PRO A O 1
ATOM 1100 N N . ALA A 1 150 ? 14.790 -31.822 33.067 1.00 49.91 150 ALA A N 1
ATOM 1101 C CA . ALA A 1 150 ? 15.457 -30.573 33.435 1.00 49.91 150 ALA A CA 1
ATOM 1102 C C . ALA A 1 150 ? 14.420 -29.563 33.992 1.00 49.91 150 ALA A C 1
ATOM 1104 O O . ALA A 1 150 ? 13.223 -29.720 33.739 1.00 49.91 150 ALA A O 1
ATOM 1105 N N . PRO A 1 151 ? 14.846 -28.583 34.812 1.00 50.38 151 PRO A N 1
ATOM 1106 C CA . PRO A 1 151 ? 14.022 -27.955 35.843 1.00 50.38 151 PRO A CA 1
ATOM 1107 C C . PRO A 1 151 ? 12.985 -26.978 35.281 1.00 50.38 151 PRO A C 1
ATOM 1109 O O . PRO A 1 151 ? 13.184 -26.354 34.241 1.00 50.38 151 PRO A O 1
ATOM 1112 N N . ALA A 1 152 ? 11.884 -26.831 36.019 1.00 50.38 152 ALA A N 1
ATOM 1113 C CA . ALA A 1 152 ? 10.799 -25.906 35.723 1.00 50.38 152 ALA A CA 1
ATOM 1114 C C . ALA A 1 152 ? 11.308 -24.459 35.559 1.00 50.38 152 ALA A C 1
ATOM 1116 O O . ALA A 1 152 ? 11.892 -23.917 36.503 1.00 50.38 152 ALA A O 1
ATOM 1117 N N . PRO A 1 153 ? 11.049 -23.792 34.421 1.00 49.12 153 PRO A N 1
ATOM 1118 C CA . PRO A 1 153 ? 11.133 -22.347 34.367 1.00 49.12 153 PRO A CA 1
ATOM 1119 C C . PRO A 1 153 ? 9.905 -21.748 35.060 1.00 49.12 153 PRO A C 1
ATOM 1121 O O . PRO A 1 153 ? 8.767 -22.177 34.862 1.00 49.12 153 PRO A O 1
ATOM 1124 N N . ALA A 1 154 ? 10.176 -20.760 35.908 1.00 45.38 154 ALA A N 1
ATOM 1125 C CA . ALA A 1 154 ? 9.196 -19.963 36.619 1.00 45.38 154 ALA A CA 1
ATOM 1126 C C . ALA A 1 154 ? 8.089 -19.456 35.679 1.00 45.38 154 ALA A C 1
ATOM 1128 O O . ALA A 1 154 ? 8.361 -18.921 34.604 1.00 45.38 154 ALA A O 1
ATOM 1129 N N . GLN A 1 155 ? 6.840 -19.603 36.123 1.00 46.69 155 GLN A N 1
ATOM 1130 C CA . GLN A 1 155 ? 5.680 -18.955 35.523 1.00 46.69 155 GLN A CA 1
ATOM 1131 C C . GLN A 1 155 ? 5.862 -17.438 35.620 1.00 46.69 155 GLN A C 1
ATOM 1133 O O . GLN A 1 155 ? 5.540 -16.818 36.631 1.00 46.69 155 GLN A O 1
ATOM 1138 N N . VAL A 1 156 ? 6.380 -16.829 34.557 1.00 46.31 156 VAL A N 1
ATOM 1139 C CA . VAL A 1 156 ? 6.159 -15.407 34.324 1.00 46.31 156 VAL A CA 1
ATOM 1140 C C . VAL A 1 156 ? 4.717 -15.305 33.850 1.00 46.31 156 VAL A C 1
ATOM 1142 O O . VAL A 1 156 ? 4.365 -15.826 32.793 1.00 46.31 156 VAL A O 1
ATOM 1145 N N . ALA A 1 157 ? 3.864 -14.708 34.677 1.00 40.62 157 ALA A N 1
ATOM 1146 C CA . ALA A 1 157 ? 2.497 -14.383 34.317 1.00 40.62 157 ALA A CA 1
ATOM 1147 C C . ALA A 1 157 ? 2.509 -13.531 33.037 1.00 40.62 157 ALA A C 1
ATOM 1149 O O . ALA A 1 157 ? 2.800 -12.336 33.075 1.00 40.62 157 ALA A O 1
ATOM 1150 N N . ALA A 1 158 ? 2.219 -14.156 31.896 1.00 44.09 158 ALA A N 1
ATOM 1151 C CA . ALA A 1 158 ? 1.928 -13.455 30.661 1.00 44.09 158 ALA A CA 1
ATOM 1152 C C . ALA A 1 158 ? 0.583 -12.752 30.859 1.00 44.09 158 ALA A C 1
ATOM 1154 O O . ALA A 1 158 ? -0.482 -13.360 30.751 1.00 44.09 158 ALA A O 1
ATOM 1155 N N . GLN A 1 159 ? 0.640 -11.474 31.233 1.00 45.72 159 GLN A N 1
ATOM 1156 C CA . GLN A 1 159 ? -0.515 -10.594 31.178 1.00 45.72 159 GLN A CA 1
ATOM 1157 C C . GLN A 1 159 ? -1.042 -10.626 29.742 1.00 45.72 159 GLN A C 1
ATOM 1159 O O . GLN A 1 159 ? -0.336 -10.251 28.806 1.00 45.72 159 GLN A O 1
ATOM 1164 N N . ALA A 1 160 ? -2.266 -11.121 29.575 1.00 44.12 160 ALA A N 1
ATOM 1165 C CA . ALA A 1 160 ? -2.992 -11.070 28.321 1.00 44.12 160 ALA A CA 1
ATOM 1166 C C . ALA A 1 160 ? -3.202 -9.597 27.947 1.00 44.12 160 ALA A C 1
ATOM 1168 O O . ALA A 1 160 ? -4.114 -8.937 28.445 1.00 44.12 160 ALA A O 1
ATOM 1169 N N . GLN A 1 161 ? -2.321 -9.060 27.104 1.00 46.31 161 GLN A N 1
ATOM 1170 C CA . GLN A 1 161 ? -2.559 -7.781 26.457 1.00 46.31 161 GLN A CA 1
ATOM 1171 C C . GLN A 1 161 ? -3.655 -7.999 25.421 1.00 46.31 161 GLN A C 1
ATOM 1173 O O . GLN A 1 161 ? -3.448 -8.619 24.380 1.00 46.31 161 GLN A O 1
ATOM 1178 N N . VAL A 1 162 ? -4.851 -7.525 25.753 1.00 43.75 162 VAL A N 1
ATOM 1179 C CA . VAL A 1 162 ? -5.951 -7.356 24.808 1.00 43.75 162 VAL A CA 1
ATOM 1180 C C . VAL A 1 162 ? -5.408 -6.518 23.642 1.00 43.75 162 VAL A C 1
ATOM 1182 O O . VAL A 1 162 ? -4.849 -5.450 23.906 1.00 43.75 162 VAL A O 1
ATOM 1185 N N . PRO A 1 163 ? -5.502 -6.960 22.374 1.00 46.09 163 PRO A N 1
ATOM 1186 C CA . PRO A 1 163 ? -5.102 -6.124 21.255 1.00 46.09 163 PRO A CA 1
ATOM 1187 C C . PRO A 1 163 ? -6.102 -4.974 21.158 1.00 46.09 163 PRO A C 1
ATOM 1189 O O . PRO A 1 163 ? -7.194 -5.107 20.610 1.00 46.09 163 PRO A O 1
ATOM 1192 N N . THR A 1 164 ? -5.741 -3.844 21.760 1.00 42.12 164 THR A N 1
ATOM 1193 C CA . THR A 1 164 ? -6.463 -2.587 21.620 1.00 42.12 164 THR A CA 1
ATOM 1194 C C . THR A 1 164 ? -6.528 -2.257 20.128 1.00 42.12 164 THR A C 1
ATOM 1196 O O . THR A 1 164 ? -5.469 -2.202 19.492 1.00 42.12 164 THR A O 1
ATOM 1199 N N . PRO A 1 165 ? -7.715 -2.024 19.538 1.00 46.81 165 PRO A N 1
ATOM 1200 C CA . PRO A 1 165 ? -7.793 -1.452 18.203 1.00 46.81 165 PRO A CA 1
ATOM 1201 C C . PRO A 1 165 ? -7.042 -0.122 18.246 1.00 46.81 165 PRO A C 1
ATOM 1203 O O . PRO A 1 165 ? -7.446 0.804 18.953 1.00 46.81 165 PRO A O 1
ATOM 1206 N N . ARG A 1 166 ? -5.895 -0.050 17.557 1.00 45.31 166 ARG A N 1
ATOM 1207 C CA . ARG A 1 166 ? -5.147 1.198 17.400 1.00 45.31 166 ARG A CA 1
ATOM 1208 C C . ARG A 1 166 ? -6.072 2.162 16.673 1.00 45.31 166 ARG A C 1
ATOM 1210 O O . ARG A 1 166 ? -6.231 2.086 15.459 1.00 45.31 166 ARG A O 1
ATOM 1217 N N . GLN A 1 167 ? -6.699 3.051 17.434 1.00 40.59 167 GLN A N 1
ATOM 1218 C CA . GLN A 1 167 ? -7.256 4.272 16.881 1.00 40.59 167 GLN A CA 1
ATOM 1219 C C . GLN A 1 167 ? -6.164 4.926 16.022 1.00 40.59 167 GLN A C 1
ATOM 1221 O O . GLN A 1 167 ? -5.000 4.900 16.444 1.00 40.59 167 GLN A O 1
ATOM 1226 N N . PRO A 1 168 ? -6.488 5.464 14.832 1.00 47.53 168 PRO A N 1
ATOM 1227 C CA . PRO A 1 168 ? -5.522 6.204 14.036 1.00 47.53 168 PRO A CA 1
ATOM 1228 C C . PRO A 1 168 ? -4.976 7.319 14.921 1.00 47.53 168 PRO A C 1
ATOM 1230 O O . PRO A 1 168 ? -5.699 8.238 15.302 1.00 47.53 168 PRO A O 1
ATOM 1233 N N . ILE A 1 169 ? -3.722 7.164 15.338 1.00 43.28 169 ILE A N 1
ATOM 1234 C CA . ILE A 1 169 ? -3.065 8.107 16.231 1.00 43.28 169 ILE A CA 1
ATOM 1235 C C . ILE A 1 169 ? -3.029 9.435 15.468 1.00 43.28 169 ILE A C 1
ATOM 1237 O O . ILE A 1 169 ? -2.493 9.458 14.356 1.00 43.28 169 ILE A O 1
ATOM 1241 N N . PRO A 1 170 ? -3.585 10.533 16.009 1.00 45.44 170 PRO A N 1
ATOM 1242 C CA . PRO A 1 170 ? -3.378 11.861 15.456 1.00 45.44 170 PRO A CA 1
ATOM 1243 C C . PRO A 1 170 ? -1.917 12.231 15.726 1.00 45.44 170 PRO A C 1
ATOM 1245 O O . PRO A 1 170 ? -1.568 12.802 16.754 1.00 45.44 170 PR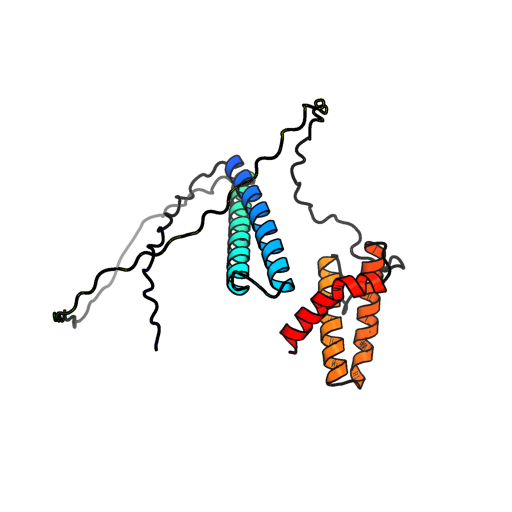O A O 1
ATOM 1248 N N . GLY A 1 171 ? -1.047 11.795 14.827 1.00 51.44 171 GLY A N 1
ATOM 1249 C CA . GLY A 1 171 ? 0.371 12.103 14.787 1.00 51.44 171 GLY A CA 1
ATOM 1250 C C . GLY A 1 171 ? 0.735 12.576 13.384 1.00 51.44 171 GLY A C 1
ATOM 1251 O O . GLY A 1 171 ? -0.053 12.378 12.452 1.00 51.44 171 GLY A O 1
ATOM 1252 N N . PRO A 1 172 ? 1.894 13.233 13.218 1.00 55.19 172 PRO A N 1
ATOM 1253 C CA . PRO A 1 172 ? 2.363 13.608 11.893 1.00 55.19 172 PRO A CA 1
ATOM 1254 C C . PRO A 1 172 ? 2.418 12.323 11.061 1.00 55.19 172 PRO A C 1
ATOM 1256 O O . PRO A 1 172 ? 2.849 11.288 11.566 1.00 55.19 172 PRO A O 1
ATOM 1259 N N . GLY A 1 173 ? 1.869 12.355 9.847 1.00 66.75 173 GLY A N 1
ATOM 1260 C CA . GLY A 1 173 ? 1.846 11.195 8.957 1.00 66.75 173 GLY A CA 1
ATOM 1261 C C . GLY A 1 173 ? 3.255 10.730 8.574 1.00 66.75 173 GLY A C 1
ATOM 1262 O O . GLY A 1 173 ? 4.242 11.027 9.242 1.00 66.75 173 GLY A O 1
ATOM 1263 N N . ILE A 1 174 ? 3.381 10.021 7.455 1.00 80.12 174 ILE A N 1
ATOM 1264 C CA . ILE A 1 174 ? 4.709 9.781 6.876 1.00 80.12 174 ILE A CA 1
ATOM 1265 C C . ILE A 1 174 ? 5.360 11.146 6.592 1.00 80.12 174 ILE A C 1
ATOM 1267 O O . ILE A 1 174 ? 4.761 12.007 5.941 1.00 80.12 174 ILE A O 1
ATOM 1271 N N . THR A 1 175 ? 6.573 11.352 7.099 1.00 87.75 175 THR A N 1
ATOM 1272 C CA . THR A 1 175 ? 7.368 12.560 6.862 1.00 87.75 175 THR A CA 1
ATOM 1273 C C . THR A 1 175 ? 8.585 12.236 6.020 1.00 87.75 175 THR A C 1
ATOM 1275 O O . THR A 1 175 ? 9.200 11.178 6.155 1.00 87.75 175 THR A O 1
ATOM 1278 N N . ASN A 1 176 ? 8.947 13.184 5.169 1.00 87.75 176 ASN A N 1
ATOM 1279 C CA . ASN A 1 176 ? 10.216 13.176 4.468 1.00 87.75 176 ASN A CA 1
ATOM 1280 C C . ASN A 1 176 ? 11.387 13.295 5.469 1.00 87.75 176 ASN A C 1
ATOM 1282 O O . ASN A 1 176 ? 11.190 13.757 6.598 1.00 87.75 176 ASN A O 1
ATOM 1286 N N . PRO A 1 177 ? 12.621 12.942 5.062 1.00 84.81 177 PRO A N 1
ATOM 1287 C CA . PRO A 1 177 ? 13.811 13.083 5.911 1.00 84.81 177 PRO A CA 1
ATOM 1288 C C . PRO A 1 177 ? 14.090 14.517 6.394 1.00 84.81 177 PRO A C 1
ATOM 1290 O O . PRO A 1 177 ? 14.785 14.711 7.386 1.00 84.81 177 PRO A O 1
ATOM 1293 N N . ASP A 1 178 ? 13.563 15.527 5.697 1.00 84.06 178 ASP A N 1
ATOM 1294 C CA . ASP A 1 178 ? 13.641 16.946 6.068 1.00 84.06 178 ASP A CA 1
ATOM 1295 C C . ASP A 1 178 ? 12.580 17.365 7.112 1.00 84.06 178 ASP A C 1
ATOM 1297 O O . ASP A 1 178 ? 12.527 18.526 7.516 1.00 84.06 178 ASP A O 1
ATOM 1301 N N . GLY A 1 179 ? 11.730 16.430 7.550 1.00 82.06 179 GLY A N 1
ATOM 1302 C CA . GLY A 1 179 ? 10.631 16.659 8.487 1.00 82.06 179 GLY A CA 1
ATOM 1303 C C . GLY A 1 179 ? 9.361 17.227 7.849 1.00 82.06 179 GLY A C 1
ATOM 1304 O O . GLY A 1 179 ? 8.375 17.446 8.556 1.00 82.06 179 GLY A O 1
ATOM 1305 N N . SER A 1 180 ? 9.345 17.463 6.533 1.00 85.44 180 SER A N 1
ATOM 1306 C CA . SER A 1 180 ? 8.152 17.926 5.821 1.00 85.44 180 SER A CA 1
ATOM 1307 C C . SER A 1 180 ? 7.123 16.795 5.649 1.00 85.44 180 SER A C 1
ATOM 1309 O O . SER A 1 180 ? 7.489 15.615 5.609 1.00 85.44 180 SER A O 1
ATOM 1311 N N . PRO A 1 181 ? 5.816 17.110 5.560 1.00 85.38 181 PRO A N 1
ATOM 1312 C CA . PRO A 1 181 ? 4.804 16.098 5.285 1.00 85.38 181 PRO A CA 1
ATOM 1313 C C . PRO A 1 181 ? 5.003 15.478 3.897 1.00 85.38 181 PRO A C 1
ATOM 1315 O O . PRO A 1 181 ? 5.206 16.199 2.918 1.00 85.38 181 PRO A O 1
ATOM 1318 N N . LEU A 1 182 ? 4.881 14.152 3.792 1.00 87.25 182 LEU A N 1
ATOM 1319 C CA . LEU A 1 182 ? 4.955 13.473 2.503 1.00 87.25 182 LEU A CA 1
ATOM 1320 C C . LEU A 1 182 ? 3.715 13.798 1.655 1.00 87.25 182 LEU A C 1
ATOM 1322 O O . LEU A 1 182 ? 2.584 13.488 2.032 1.00 87.25 182 LEU A O 1
ATOM 1326 N N . VAL A 1 183 ? 3.930 14.400 0.486 1.00 85.69 183 VAL A N 1
ATOM 1327 C CA . VAL A 1 183 ? 2.880 14.720 -0.488 1.00 85.69 183 VAL A CA 1
ATOM 1328 C C . VAL A 1 183 ? 3.180 13.989 -1.791 1.00 85.69 183 VAL A C 1
ATOM 1330 O O . VAL A 1 183 ? 4.277 14.104 -2.331 1.00 85.69 183 VAL A O 1
ATOM 1333 N N . SER A 1 184 ? 2.192 13.255 -2.297 1.00 84.06 184 SER A N 1
ATOM 1334 C CA . SER A 1 184 ? 2.253 12.514 -3.556 1.00 84.06 184 SER A CA 1
ATOM 1335 C C . SER A 1 184 ? 1.111 12.978 -4.455 1.00 84.06 184 SER A C 1
ATOM 1337 O O . SER A 1 184 ? -0.042 12.969 -4.029 1.00 84.06 184 SER A O 1
ATOM 1339 N N . ASP A 1 185 ? 1.427 13.439 -5.668 1.00 81.38 185 ASP A N 1
ATOM 1340 C CA . ASP A 1 185 ? 0.444 13.935 -6.650 1.00 81.38 185 ASP A CA 1
ATOM 1341 C C . ASP A 1 185 ? -0.533 14.988 -6.074 1.00 81.38 185 ASP A C 1
ATOM 1343 O O . ASP A 1 185 ? -1.750 14.937 -6.242 1.00 81.38 185 ASP A O 1
ATOM 1347 N N . GLY A 1 186 ? -0.002 15.915 -5.268 1.00 79.81 186 GLY A N 1
ATOM 1348 C CA . GLY A 1 186 ? -0.788 16.955 -4.590 1.00 79.81 186 GLY A CA 1
ATOM 1349 C C . GLY A 1 186 ? -1.621 16.473 -3.394 1.00 79.81 186 GLY A C 1
ATOM 1350 O O . GLY A 1 186 ? -2.250 17.293 -2.725 1.00 79.81 186 GLY A O 1
ATOM 1351 N N . THR A 1 187 ? -1.598 15.177 -3.076 1.00 84.62 187 THR A N 1
ATOM 1352 C CA . THR A 1 187 ? -2.328 14.586 -1.949 1.00 84.62 187 THR A CA 1
ATOM 1353 C C . THR A 1 187 ? -1.391 14.264 -0.789 1.00 84.62 187 THR A C 1
ATOM 1355 O O . THR A 1 187 ? -0.317 13.691 -0.965 1.00 84.62 187 THR A O 1
ATOM 1358 N N . LEU A 1 188 ? -1.804 14.620 0.430 1.00 86.50 188 LEU A N 1
ATOM 1359 C CA . LEU A 1 188 ? -1.063 14.294 1.647 1.00 86.50 188 LEU A CA 1
ATOM 1360 C C . LEU A 1 188 ? -1.105 12.783 1.915 1.00 86.50 188 LEU A C 1
ATOM 1362 O O . LEU A 1 188 ? -2.186 12.215 2.094 1.00 86.50 188 LEU A O 1
ATOM 1366 N N . VAL A 1 189 ? 0.066 12.161 2.011 1.00 87.75 189 VAL A N 1
ATOM 1367 C CA . VAL A 1 189 ? 0.223 10.746 2.349 1.00 87.75 189 VAL A CA 1
ATOM 1368 C C . VAL A 1 189 ? 0.284 10.611 3.865 1.00 87.75 189 VAL A C 1
ATOM 1370 O O . VAL A 1 189 ? 1.230 11.050 4.518 1.00 87.75 189 VAL A O 1
ATOM 1373 N N . ARG A 1 190 ? -0.772 10.042 4.451 1.00 85.75 190 ARG A N 1
ATOM 1374 C CA . ARG A 1 190 ? -0.944 10.022 5.914 1.00 85.75 190 ARG A CA 1
ATOM 1375 C C . ARG A 1 190 ? -0.462 8.732 6.553 1.00 85.75 190 ARG A C 1
ATOM 1377 O O . ARG A 1 190 ? -0.090 8.754 7.724 1.00 85.75 190 ARG A O 1
ATOM 1384 N N . THR A 1 191 ? -0.472 7.632 5.806 1.00 89.19 191 THR A N 1
ATOM 1385 C CA . THR A 1 191 ? -0.123 6.306 6.322 1.00 89.19 191 THR A CA 1
ATOM 1386 C C . THR A 1 191 ? 0.988 5.660 5.511 1.00 89.19 191 THR A C 1
ATOM 1388 O O . THR A 1 191 ? 1.267 6.036 4.373 1.00 89.19 191 THR A O 1
ATOM 1391 N N . GLU A 1 192 ? 1.631 4.677 6.128 1.00 91.25 192 GLU A N 1
ATOM 1392 C CA . GLU A 1 192 ? 2.694 3.889 5.509 1.00 91.25 192 GLU A CA 1
ATOM 1393 C C . GLU A 1 192 ? 2.168 3.046 4.365 1.00 91.25 192 GLU A C 1
ATOM 1395 O O . GLU A 1 192 ? 2.731 3.052 3.281 1.00 91.25 192 GLU A O 1
ATOM 1400 N N . GLU A 1 193 ? 1.028 2.399 4.578 1.00 91.88 193 GLU A N 1
ATOM 1401 C CA . GLU A 1 193 ? 0.382 1.548 3.590 1.00 91.88 193 GLU A CA 1
ATOM 1402 C C . GLU A 1 193 ? 0.005 2.358 2.347 1.00 91.88 193 GLU A C 1
ATOM 1404 O O . GLU A 1 193 ? 0.119 1.871 1.224 1.00 91.88 193 GLU A O 1
ATOM 1409 N N . GLN A 1 194 ? -0.385 3.624 2.538 1.00 92.00 194 GLN A N 1
ATOM 1410 C CA . GLN A 1 194 ? -0.634 4.550 1.442 1.00 92.00 194 GLN A CA 1
ATOM 1411 C C . GLN A 1 194 ? 0.667 4.897 0.704 1.00 92.00 194 GLN A C 1
ATOM 1413 O O . GLN A 1 194 ? 0.692 4.835 -0.521 1.00 92.00 194 GLN A O 1
ATOM 1418 N N . ALA A 1 195 ? 1.751 5.217 1.420 1.00 92.75 195 ALA A N 1
ATOM 1419 C CA . ALA A 1 195 ? 3.056 5.499 0.814 1.00 92.75 195 ALA A CA 1
ATOM 1420 C C . ALA A 1 195 ? 3.600 4.297 0.021 1.00 92.75 195 ALA A C 1
ATOM 1422 O O . ALA A 1 195 ? 4.046 4.459 -1.115 1.00 92.75 195 ALA A O 1
ATOM 1423 N N . ILE A 1 196 ? 3.498 3.090 0.586 1.00 95.19 196 ILE A N 1
ATOM 1424 C CA . ILE A 1 196 ? 3.875 1.827 -0.058 1.00 95.19 196 ILE A CA 1
ATOM 1425 C C . ILE A 1 196 ? 3.024 1.599 -1.313 1.00 95.19 196 ILE A C 1
ATOM 1427 O O . ILE A 1 196 ? 3.562 1.315 -2.383 1.00 95.19 196 ILE A O 1
ATOM 1431 N N . GLY A 1 197 ? 1.701 1.762 -1.212 1.00 94.56 197 GLY A N 1
ATOM 1432 C CA . GLY A 1 197 ? 0.781 1.596 -2.338 1.00 94.56 197 GLY A CA 1
ATOM 1433 C C . GLY A 1 197 ? 1.059 2.567 -3.489 1.00 94.56 197 GLY A C 1
ATOM 1434 O O . GLY A 1 197 ? 1.093 2.149 -4.650 1.00 94.56 197 GLY A O 1
ATOM 1435 N N . GLU A 1 198 ? 1.315 3.840 -3.175 1.00 95.44 198 GLU A N 1
ATOM 1436 C CA . GLU A 1 198 ? 1.703 4.859 -4.155 1.00 95.44 198 GLU A CA 1
ATOM 1437 C C . GLU A 1 198 ? 3.050 4.532 -4.802 1.00 95.44 198 GLU A C 1
ATOM 1439 O O . GLU A 1 198 ? 3.170 4.582 -6.026 1.00 95.44 198 GLU A O 1
ATOM 1444 N N . TYR A 1 199 ? 4.049 4.121 -4.013 1.00 96.44 199 TYR A N 1
ATOM 1445 C CA . TYR A 1 199 ? 5.353 3.738 -4.549 1.00 96.44 199 TYR A CA 1
ATOM 1446 C C . TYR A 1 199 ? 5.228 2.562 -5.520 1.00 96.44 199 TYR A C 1
ATOM 1448 O O . TYR A 1 199 ? 5.746 2.627 -6.634 1.00 96.44 199 TYR A O 1
ATOM 1456 N N . ILE A 1 200 ? 4.497 1.510 -5.135 1.00 97.19 200 ILE A N 1
ATOM 1457 C CA . ILE A 1 200 ? 4.281 0.328 -5.977 1.00 97.19 200 ILE A CA 1
ATOM 1458 C C . ILE A 1 200 ? 3.602 0.718 -7.294 1.00 97.19 200 ILE A C 1
ATOM 1460 O O . ILE A 1 200 ? 4.013 0.251 -8.360 1.00 97.19 200 ILE A O 1
ATOM 1464 N N . ARG A 1 201 ? 2.585 1.586 -7.233 1.00 95.56 201 ARG A N 1
ATOM 1465 C CA . ARG A 1 201 ? 1.874 2.097 -8.411 1.00 95.56 201 ARG A CA 1
ATOM 1466 C C . ARG A 1 201 ? 2.822 2.848 -9.347 1.00 95.56 201 ARG A C 1
ATOM 1468 O O . ARG A 1 201 ? 2.927 2.477 -10.515 1.00 95.56 201 ARG A O 1
ATOM 1475 N N . PHE A 1 202 ? 3.531 3.855 -8.837 1.00 95.06 202 PHE A N 1
ATOM 1476 C CA . PHE A 1 202 ? 4.427 4.683 -9.645 1.00 95.06 202 PHE A CA 1
ATOM 1477 C C . PHE A 1 202 ? 5.633 3.909 -10.179 1.00 95.06 202 PHE A C 1
ATOM 1479 O O . PHE A 1 202 ? 6.021 4.126 -11.321 1.00 95.06 202 PHE A O 1
ATOM 1486 N N . ALA A 1 203 ? 6.200 2.974 -9.415 1.00 95.38 203 ALA A N 1
ATOM 1487 C CA . ALA A 1 203 ? 7.328 2.161 -9.864 1.00 95.38 203 ALA A CA 1
ATOM 1488 C C . ALA A 1 203 ? 6.923 1.165 -10.966 1.00 95.38 203 ALA A C 1
ATOM 1490 O O . ALA A 1 203 ? 7.676 0.949 -11.918 1.00 95.38 203 ALA A O 1
ATOM 1491 N N . ALA A 1 204 ? 5.723 0.578 -10.879 1.00 95.44 204 ALA A N 1
ATOM 1492 C CA . ALA A 1 204 ? 5.191 -0.270 -11.944 1.00 95.44 204 ALA A CA 1
ATOM 1493 C C . ALA A 1 204 ? 4.918 0.549 -13.218 1.00 95.44 204 ALA A C 1
ATOM 1495 O O . ALA A 1 204 ? 5.323 0.151 -14.312 1.00 95.44 204 ALA A O 1
ATOM 1496 N N . GLU A 1 205 ? 4.298 1.722 -13.073 1.00 93.69 205 GLU A N 1
ATOM 1497 C CA . GLU A 1 205 ? 4.040 2.643 -14.183 1.00 93.69 205 GLU A CA 1
ATOM 1498 C C . GLU A 1 205 ? 5.342 3.148 -14.818 1.00 93.69 205 GLU A C 1
ATOM 1500 O O . GLU A 1 205 ? 5.477 3.111 -16.038 1.00 93.69 205 GLU A O 1
ATOM 1505 N N . GLN A 1 206 ? 6.349 3.503 -14.015 1.00 93.50 206 GLN A N 1
ATOM 1506 C CA . GLN A 1 206 ? 7.675 3.895 -14.491 1.00 93.50 206 GLN A CA 1
ATOM 1507 C C . GLN A 1 206 ? 8.285 2.828 -15.401 1.00 93.50 206 GLN A C 1
ATOM 1509 O O . GLN A 1 206 ? 8.816 3.164 -16.458 1.00 93.50 206 GLN A O 1
ATOM 1514 N N . ARG A 1 207 ? 8.216 1.546 -15.019 1.00 92.81 207 ARG A N 1
ATOM 1515 C CA . ARG A 1 207 ? 8.743 0.443 -15.838 1.00 92.81 207 ARG A CA 1
ATOM 1516 C C . ARG A 1 207 ? 7.993 0.305 -17.155 1.00 92.81 207 ARG A C 1
ATOM 1518 O O . ARG A 1 207 ? 8.618 0.137 -18.202 1.00 92.81 207 ARG A O 1
ATOM 1525 N N . TRP A 1 208 ? 6.667 0.417 -17.124 1.00 93.44 208 TRP A N 1
ATOM 1526 C CA . TRP A 1 208 ? 5.861 0.376 -18.340 1.00 93.44 208 TRP A CA 1
ATOM 1527 C C . TRP A 1 208 ? 6.167 1.561 -19.261 1.00 93.44 208 TRP A C 1
ATOM 1529 O O . TRP A 1 208 ? 6.435 1.363 -20.449 1.00 93.44 208 TRP A O 1
ATOM 1539 N N . VAL A 1 209 ? 6.231 2.780 -18.720 1.00 91.44 209 VAL A N 1
ATOM 1540 C CA . VAL A 1 209 ? 6.606 3.992 -19.461 1.00 91.44 209 VAL A CA 1
ATOM 1541 C C . VAL A 1 209 ? 8.031 3.879 -19.998 1.00 91.44 209 VAL A C 1
ATOM 1543 O O . VAL A 1 209 ? 8.263 4.211 -21.153 1.00 91.44 209 VAL A O 1
ATOM 1546 N N . ALA A 1 210 ? 8.985 3.345 -19.235 1.00 88.69 210 ALA A N 1
ATOM 1547 C CA . ALA A 1 210 ? 10.344 3.116 -19.723 1.00 88.69 210 ALA A CA 1
ATOM 1548 C C . ALA A 1 210 ? 10.366 2.162 -20.932 1.00 88.69 210 ALA A C 1
ATOM 1550 O O . ALA A 1 210 ? 11.135 2.381 -21.866 1.00 88.69 210 ALA A O 1
ATOM 1551 N N . SER A 1 211 ? 9.489 1.151 -20.948 1.00 87.56 211 SER A N 1
ATOM 1552 C CA . SER A 1 211 ? 9.377 0.198 -22.060 1.00 87.56 211 SER A CA 1
ATOM 1553 C C . SER A 1 211 ? 8.597 0.717 -23.279 1.00 87.56 211 SER A C 1
ATOM 1555 O O . SER A 1 211 ? 8.885 0.307 -24.400 1.00 87.56 211 SER A O 1
ATOM 1557 N N . THR A 1 212 ? 7.634 1.628 -23.095 1.00 87.88 212 THR A N 1
ATOM 1558 C CA . THR A 1 212 ? 6.708 2.068 -24.162 1.00 87.88 212 THR A CA 1
ATOM 1559 C C . THR A 1 212 ? 6.917 3.513 -24.618 1.00 87.88 212 THR A C 1
ATOM 1561 O O . THR A 1 212 ? 6.637 3.848 -25.769 1.00 87.88 212 THR A O 1
ATOM 1564 N N . ARG A 1 213 ? 7.379 4.393 -23.723 1.00 84.75 213 ARG A N 1
ATOM 1565 C CA . ARG A 1 213 ? 7.505 5.851 -23.894 1.00 84.75 213 ARG A CA 1
ATOM 1566 C C . ARG A 1 213 ? 8.688 6.403 -23.076 1.00 84.75 213 ARG A C 1
ATOM 1568 O O . ARG A 1 213 ? 8.487 7.173 -22.132 1.00 84.75 213 ARG A O 1
ATOM 1575 N N . PRO A 1 214 ? 9.938 6.080 -23.446 1.00 76.88 214 PRO A N 1
ATOM 1576 C CA . PRO A 1 214 ? 11.115 6.395 -22.631 1.00 76.88 214 PRO A CA 1
ATOM 1577 C C . PRO A 1 214 ? 11.295 7.896 -22.333 1.00 76.88 214 PRO A C 1
ATOM 1579 O O . PRO A 1 214 ? 11.828 8.252 -21.286 1.00 76.88 214 PRO A O 1
ATOM 1582 N N . GLY A 1 215 ? 10.782 8.791 -23.187 1.00 76.62 215 GLY A N 1
ATOM 1583 C CA . GLY A 1 215 ? 10.834 10.244 -22.972 1.00 76.62 215 GLY A CA 1
ATOM 1584 C C . GLY A 1 215 ? 9.993 10.779 -21.801 1.00 76.62 215 GLY A C 1
ATOM 1585 O O . GLY A 1 215 ? 10.186 11.926 -21.412 1.00 76.62 215 GLY A O 1
ATOM 1586 N N . GLN A 1 216 ? 9.079 9.986 -21.228 1.00 75.88 216 GLN A N 1
ATOM 1587 C CA . GLN A 1 216 ? 8.213 10.396 -20.107 1.00 75.88 216 GLN A CA 1
ATOM 1588 C C . GLN A 1 216 ? 8.601 9.758 -18.760 1.00 75.88 216 GLN A C 1
ATOM 1590 O O . GLN A 1 216 ? 8.027 10.103 -17.730 1.00 75.88 216 GLN A O 1
ATOM 1595 N N . ALA A 1 217 ? 9.601 8.870 -18.727 1.00 73.44 217 ALA A N 1
ATOM 1596 C CA . ALA A 1 217 ? 9.951 8.102 -17.527 1.00 73.44 217 ALA A CA 1
ATOM 1597 C C . ALA A 1 217 ? 10.561 8.951 -16.388 1.00 73.44 217 ALA A C 1
ATOM 1599 O O . ALA A 1 217 ? 10.511 8.552 -15.223 1.00 73.44 217 ALA A O 1
ATOM 1600 N N . GLY A 1 218 ? 11.119 10.126 -16.705 1.00 75.69 218 GLY A N 1
ATOM 1601 C CA . GLY A 1 218 ? 11.836 10.971 -15.742 1.00 75.69 218 GLY A CA 1
ATOM 1602 C C . GLY A 1 218 ? 10.966 11.534 -14.612 1.00 75.69 218 GLY A C 1
ATOM 1603 O O . GLY A 1 218 ? 11.446 11.656 -13.490 1.00 75.69 218 GLY A O 1
ATOM 1604 N N . GLY A 1 219 ? 9.683 11.816 -14.874 1.00 81.94 219 GLY A N 1
ATOM 1605 C CA . GLY A 1 219 ? 8.766 12.341 -13.850 1.00 81.94 219 GLY A CA 1
ATOM 1606 C C . GLY A 1 219 ? 8.487 11.339 -12.727 1.00 81.94 219 GLY A C 1
ATOM 1607 O O . GLY A 1 219 ? 8.381 11.716 -11.565 1.00 81.94 219 GLY A O 1
ATOM 1608 N N . TYR A 1 220 ? 8.454 10.050 -13.064 1.00 87.44 220 TYR A N 1
ATOM 1609 C CA . TYR A 1 220 ? 8.173 8.972 -12.119 1.00 87.44 220 TYR A CA 1
ATOM 1610 C C . TYR A 1 220 ? 9.356 8.669 -11.195 1.00 87.44 220 TYR A C 1
ATOM 1612 O O . TYR A 1 220 ? 9.150 8.322 -10.036 1.00 87.44 220 TYR A O 1
ATOM 1620 N N . ALA A 1 221 ? 10.592 8.845 -11.679 1.00 89.06 221 ALA A N 1
ATOM 1621 C CA . ALA A 1 221 ? 11.797 8.591 -10.888 1.00 89.06 221 ALA A CA 1
ATOM 1622 C C . ALA A 1 221 ? 11.845 9.462 -9.625 1.00 89.06 221 ALA A C 1
ATOM 1624 O O . ALA A 1 221 ? 12.028 8.943 -8.529 1.00 89.06 221 ALA A O 1
ATOM 1625 N N . ALA A 1 222 ? 11.585 10.764 -9.775 1.00 89.62 222 ALA A N 1
ATOM 1626 C CA . ALA A 1 222 ? 11.602 11.707 -8.660 1.00 89.62 222 ALA A CA 1
ATOM 1627 C C . ALA A 1 222 ? 10.547 11.376 -7.591 1.00 89.62 222 ALA A C 1
ATOM 1629 O O . ALA A 1 222 ? 10.824 11.471 -6.397 1.00 89.62 222 ALA A O 1
ATOM 1630 N N . VAL A 1 223 ? 9.350 10.950 -8.010 1.00 91.00 223 VAL A N 1
ATOM 1631 C CA . VAL A 1 223 ? 8.278 10.548 -7.086 1.00 91.00 223 VAL A CA 1
ATOM 1632 C C . VAL A 1 223 ? 8.642 9.249 -6.365 1.00 91.00 223 VAL A C 1
ATOM 1634 O O . VAL A 1 223 ? 8.481 9.157 -5.150 1.00 91.00 223 VAL A O 1
ATOM 1637 N N . CYS A 1 224 ? 9.183 8.261 -7.083 1.00 93.75 224 CYS A N 1
ATOM 1638 C CA . CYS A 1 224 ? 9.646 7.011 -6.485 1.00 93.75 224 CYS A CA 1
ATOM 1639 C C . CYS A 1 224 ? 10.757 7.235 -5.452 1.00 93.75 224 CYS A C 1
ATOM 1641 O O . CYS A 1 224 ? 10.707 6.634 -4.381 1.00 93.75 224 CYS A O 1
ATOM 1643 N N . ASP A 1 225 ? 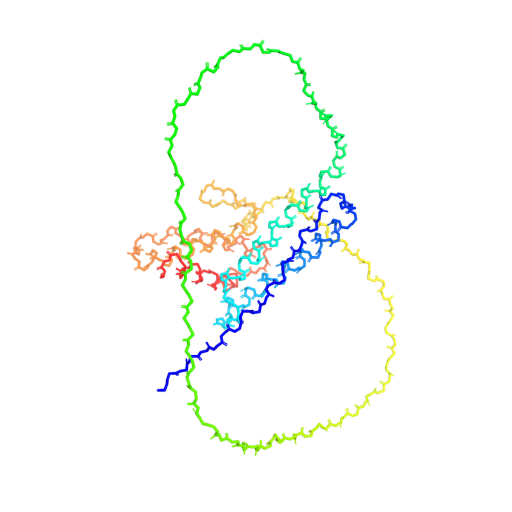11.728 8.101 -5.745 1.00 93.81 225 ASP A N 1
ATOM 1644 C CA . ASP A 1 225 ? 12.832 8.392 -4.828 1.00 93.81 225 ASP A CA 1
ATOM 1645 C C . ASP A 1 225 ? 12.355 9.150 -3.580 1.00 93.81 225 ASP A C 1
ATOM 1647 O O . ASP A 1 225 ? 12.799 8.840 -2.474 1.00 93.81 225 ASP A O 1
ATOM 1651 N N . LEU A 1 226 ? 11.401 10.078 -3.728 1.00 93.25 226 LEU A N 1
ATOM 1652 C CA . LEU A 1 226 ? 10.770 10.774 -2.601 1.00 93.25 226 LEU A CA 1
ATOM 1653 C C . LEU A 1 226 ? 10.042 9.794 -1.667 1.00 93.25 226 LEU A C 1
ATOM 1655 O O . LEU A 1 226 ? 10.257 9.810 -0.455 1.00 93.25 226 LEU A O 1
ATOM 1659 N N . LEU A 1 227 ? 9.203 8.919 -2.234 1.00 94.00 227 LEU A N 1
ATOM 1660 C CA . LEU A 1 227 ? 8.439 7.928 -1.473 1.00 94.00 227 LEU A CA 1
ATOM 1661 C C . LEU A 1 227 ? 9.363 6.929 -0.763 1.00 94.00 227 LEU A C 1
ATOM 1663 O O . LEU A 1 227 ? 9.167 6.655 0.420 1.00 94.00 227 LEU A O 1
ATOM 1667 N N . LEU A 1 228 ? 10.399 6.435 -1.451 1.00 95.81 228 LEU A N 1
ATOM 1668 C CA . LEU A 1 228 ? 11.394 5.543 -0.853 1.00 95.81 228 LEU A CA 1
ATOM 1669 C C . LEU A 1 228 ? 12.173 6.217 0.269 1.00 95.81 228 LEU A C 1
ATOM 1671 O O . LEU A 1 228 ? 12.386 5.591 1.298 1.00 95.81 228 LEU A O 1
ATOM 1675 N N . ALA A 1 229 ? 12.586 7.475 0.107 1.00 94.12 229 ALA A N 1
ATOM 1676 C CA . ALA A 1 229 ? 13.328 8.187 1.143 1.00 94.12 229 ALA A CA 1
ATOM 1677 C C . ALA A 1 229 ? 12.497 8.366 2.423 1.00 94.12 229 ALA A C 1
ATOM 1679 O O . ALA A 1 229 ? 13.019 8.197 3.524 1.00 94.12 229 ALA A O 1
ATOM 1680 N N . ALA A 1 230 ? 11.204 8.673 2.290 1.00 92.88 230 ALA A N 1
ATOM 1681 C CA . ALA A 1 230 ? 10.303 8.809 3.430 1.00 92.88 230 ALA A CA 1
ATOM 1682 C C . ALA A 1 230 ? 10.033 7.462 4.130 1.00 92.88 230 ALA A C 1
ATOM 1684 O O . ALA A 1 230 ? 10.060 7.390 5.360 1.00 92.88 230 ALA A O 1
ATOM 1685 N N . LEU A 1 231 ? 9.831 6.386 3.361 1.00 94.12 231 LEU A N 1
ATOM 1686 C CA . LEU A 1 231 ? 9.675 5.027 3.897 1.00 94.12 231 LEU A CA 1
ATOM 1687 C C . LEU A 1 231 ? 10.952 4.547 4.598 1.00 94.12 231 LEU A C 1
ATOM 1689 O O . LEU A 1 231 ? 10.906 4.139 5.756 1.00 94.12 231 LEU A O 1
ATOM 1693 N N . ALA A 1 232 ? 12.103 4.701 3.947 1.00 94.31 232 ALA A N 1
ATOM 1694 C CA . ALA A 1 232 ? 13.407 4.339 4.489 1.00 94.31 232 ALA A CA 1
ATOM 1695 C C . ALA A 1 232 ? 13.721 5.105 5.784 1.00 94.31 232 ALA A C 1
ATOM 1697 O O . ALA A 1 232 ? 14.136 4.506 6.776 1.00 94.31 232 ALA A O 1
ATOM 1698 N N . HIS A 1 233 ? 13.441 6.415 5.820 1.00 92.75 233 HIS A N 1
ATOM 1699 C CA . HIS A 1 233 ? 13.593 7.231 7.026 1.00 92.75 233 HIS A CA 1
ATOM 1700 C C . HIS A 1 233 ? 12.714 6.732 8.176 1.00 92.75 233 HIS A C 1
ATOM 1702 O O . HIS A 1 233 ? 13.189 6.623 9.307 1.00 92.75 233 HIS A O 1
ATOM 1708 N N . LYS A 1 234 ? 11.455 6.383 7.892 1.00 90.88 234 LYS A N 1
ATOM 1709 C CA . LYS A 1 234 ? 10.541 5.840 8.900 1.00 90.88 234 LYS A CA 1
ATOM 1710 C C . LYS A 1 234 ? 10.990 4.471 9.419 1.00 90.88 234 LYS A C 1
ATOM 1712 O O . LYS A 1 234 ? 10.878 4.215 10.617 1.00 90.88 234 LYS A O 1
ATOM 1717 N N . HIS A 1 235 ? 11.472 3.596 8.540 1.00 92.12 235 HIS A N 1
ATOM 1718 C CA . HIS A 1 235 ? 11.903 2.240 8.895 1.00 92.12 235 HIS A CA 1
ATOM 1719 C C . HIS A 1 235 ? 13.322 2.193 9.478 1.00 92.12 235 HIS A C 1
ATOM 1721 O O . HIS A 1 235 ? 13.711 1.182 10.060 1.00 92.12 235 HIS A O 1
ATOM 1727 N N . GLY A 1 236 ? 14.090 3.279 9.357 1.00 92.19 236 GLY A N 1
ATOM 1728 C CA . GLY A 1 236 ? 15.485 3.335 9.792 1.00 92.19 236 GLY A CA 1
ATOM 1729 C C . GLY A 1 236 ? 16.425 2.501 8.916 1.00 92.19 236 GLY A C 1
ATOM 1730 O O . GLY A 1 236 ? 17.448 2.032 9.409 1.00 92.19 236 GLY A O 1
ATOM 1731 N N . VAL A 1 237 ? 16.073 2.306 7.642 1.00 94.94 237 VAL A N 1
ATOM 1732 C CA . VAL A 1 237 ? 16.845 1.535 6.650 1.00 94.94 237 VAL A CA 1
ATOM 1733 C C . VAL A 1 237 ? 17.342 2.447 5.530 1.00 94.94 237 VAL A C 1
ATOM 1735 O O . VAL A 1 237 ? 16.998 3.628 5.466 1.00 94.94 237 VAL A O 1
ATOM 1738 N N . THR A 1 238 ? 18.168 1.916 4.634 1.00 95.06 238 THR A N 1
ATOM 1739 C CA . THR A 1 238 ? 18.574 2.638 3.421 1.00 95.06 238 THR A CA 1
ATOM 1740 C C . THR A 1 238 ? 17.500 2.556 2.330 1.00 95.06 238 THR A C 1
ATOM 1742 O O . THR A 1 238 ? 16.746 1.586 2.251 1.00 95.06 238 THR A O 1
ATOM 1745 N N . SER A 1 239 ? 17.446 3.547 1.433 1.00 93.50 239 SER A N 1
ATOM 1746 C CA . SER A 1 239 ? 16.498 3.535 0.305 1.00 93.50 239 SER A CA 1
ATOM 1747 C C . SER A 1 239 ? 16.668 2.319 -0.611 1.00 93.50 239 SER A C 1
ATOM 1749 O O . SER A 1 239 ? 15.697 1.884 -1.224 1.00 93.50 239 SER A O 1
ATOM 1751 N N . ASP A 1 240 ? 17.877 1.757 -0.706 1.00 94.62 240 ASP A N 1
ATOM 1752 C CA . ASP A 1 240 ? 18.146 0.558 -1.505 1.00 94.62 240 ASP A CA 1
ATOM 1753 C C . ASP A 1 240 ? 17.599 -0.715 -0.846 1.00 94.62 240 ASP A C 1
ATOM 1755 O O . ASP A 1 240 ? 17.041 -1.568 -1.538 1.00 94.62 240 ASP A O 1
ATOM 1759 N N . GLU A 1 241 ? 17.692 -0.831 0.482 1.00 94.25 241 GLU A N 1
ATOM 1760 C CA . GLU A 1 241 ? 17.079 -1.932 1.238 1.00 94.25 241 GLU A CA 1
ATOM 1761 C C . GLU A 1 241 ? 15.551 -1.890 1.138 1.00 94.25 241 GLU A C 1
ATOM 1763 O O . GLU A 1 241 ? 14.921 -2.913 0.860 1.00 94.25 241 GLU A O 1
ATOM 1768 N N . GLU A 1 242 ? 14.955 -0.703 1.275 1.00 95.25 242 GLU A N 1
ATOM 1769 C CA . GLU A 1 242 ? 13.509 -0.510 1.111 1.00 95.25 242 GLU A CA 1
ATOM 1770 C C . GLU A 1 242 ? 13.065 -0.794 -0.336 1.00 95.25 242 GLU A C 1
ATOM 1772 O O . GLU A 1 242 ? 12.052 -1.443 -0.595 1.00 95.25 242 GLU A O 1
ATOM 1777 N N . ARG A 1 243 ? 13.869 -0.387 -1.324 1.00 95.94 243 ARG A N 1
ATOM 1778 C CA . ARG A 1 243 ? 13.618 -0.719 -2.732 1.00 95.94 243 ARG A CA 1
ATOM 1779 C C . ARG A 1 243 ? 13.648 -2.231 -2.958 1.00 95.94 243 ARG A C 1
ATOM 1781 O O . ARG A 1 243 ? 12.803 -2.752 -3.690 1.00 95.94 243 ARG A O 1
ATOM 1788 N N . ALA A 1 244 ? 14.604 -2.932 -2.348 1.00 96.00 244 ALA A N 1
ATOM 1789 C CA . ALA A 1 244 ? 14.743 -4.379 -2.462 1.00 96.00 244 ALA A CA 1
ATOM 1790 C C . ALA A 1 244 ? 13.578 -5.132 -1.800 1.00 96.00 244 ALA A C 1
ATOM 1792 O O . ALA A 1 244 ? 13.105 -6.123 -2.362 1.00 96.00 244 ALA A O 1
ATOM 1793 N N . SER A 1 245 ? 13.072 -4.657 -0.657 1.00 95.62 245 SER A N 1
ATOM 1794 C CA . SER A 1 245 ? 11.921 -5.270 0.023 1.00 95.62 245 SER A CA 1
ATOM 1795 C C . SER A 1 245 ? 10.633 -5.154 -0.811 1.00 95.62 245 SER A C 1
ATOM 1797 O O . SER A 1 245 ? 9.841 -6.099 -0.891 1.00 95.62 245 SER A O 1
ATOM 1799 N N . LEU A 1 246 ? 10.457 -4.036 -1.522 1.00 95.81 246 LEU A N 1
ATOM 1800 C CA . LEU A 1 246 ? 9.256 -3.748 -2.309 1.00 95.81 246 LEU A CA 1
ATOM 1801 C C . LEU A 1 246 ? 9.302 -4.281 -3.749 1.00 95.81 246 LEU A C 1
ATOM 1803 O O . LEU A 1 246 ? 8.267 -4.297 -4.420 1.00 95.81 246 LEU A O 1
ATOM 1807 N N . VAL A 1 247 ? 10.453 -4.764 -4.236 1.00 97.25 247 VAL A N 1
ATOM 1808 C CA . VAL A 1 247 ? 10.630 -5.143 -5.653 1.00 97.25 247 VAL A CA 1
ATOM 1809 C C . VAL A 1 247 ? 9.605 -6.178 -6.124 1.00 97.25 247 VAL A C 1
ATOM 1811 O O . VAL A 1 247 ? 9.031 -6.030 -7.200 1.00 97.25 247 VAL A O 1
ATOM 1814 N N . ARG A 1 248 ? 9.284 -7.173 -5.285 1.00 95.31 248 ARG A N 1
ATOM 1815 C CA . ARG A 1 248 ? 8.318 -8.226 -5.636 1.00 95.31 248 ARG A CA 1
ATOM 1816 C C . ARG A 1 248 ? 6.900 -7.679 -5.788 1.00 95.31 248 ARG A C 1
ATOM 1818 O O . ARG A 1 248 ? 6.162 -8.130 -6.658 1.00 95.31 248 ARG A O 1
ATOM 1825 N N . HIS A 1 249 ? 6.527 -6.699 -4.967 1.00 96.00 249 HIS A N 1
ATOM 1826 C CA . HIS A 1 249 ? 5.221 -6.048 -5.039 1.00 96.00 249 HIS A CA 1
ATOM 1827 C C . HIS A 1 249 ? 5.099 -5.191 -6.303 1.00 96.00 249 HIS A C 1
ATOM 1829 O O . HIS A 1 249 ? 4.064 -5.218 -6.969 1.00 96.00 249 HIS A O 1
ATOM 1835 N N . VAL A 1 250 ? 6.178 -4.493 -6.676 1.00 97.12 250 VAL A N 1
ATOM 1836 C CA . VAL A 1 250 ? 6.271 -3.767 -7.952 1.00 97.12 250 VAL A CA 1
ATOM 1837 C C . VAL A 1 250 ? 6.134 -4.732 -9.131 1.00 97.12 250 VAL A C 1
ATOM 1839 O O . VAL A 1 250 ? 5.355 -4.466 -10.042 1.00 97.12 250 VAL A O 1
ATOM 1842 N N . ASP A 1 251 ? 6.826 -5.873 -9.101 1.00 95.88 251 ASP A N 1
ATOM 1843 C CA . ASP A 1 251 ? 6.759 -6.891 -10.157 1.00 95.88 251 ASP A CA 1
ATOM 1844 C C . ASP A 1 251 ? 5.356 -7.500 -10.285 1.00 95.88 251 ASP A C 1
ATOM 1846 O O . ASP A 1 251 ? 4.846 -7.693 -11.391 1.00 95.88 251 ASP A O 1
ATOM 1850 N N . ALA A 1 252 ? 4.712 -7.807 -9.155 1.00 95.25 252 ALA A N 1
ATOM 1851 C CA . ALA A 1 252 ? 3.343 -8.311 -9.124 1.00 95.25 252 ALA A CA 1
ATOM 1852 C C . ALA A 1 252 ? 2.362 -7.288 -9.712 1.00 95.25 252 ALA A C 1
ATOM 1854 O O . ALA A 1 252 ? 1.546 -7.631 -10.567 1.00 95.25 252 ALA A O 1
ATOM 1855 N N . ARG A 1 253 ? 2.483 -6.017 -9.312 1.00 96.62 253 ARG A N 1
ATOM 1856 C CA . ARG A 1 253 ? 1.652 -4.929 -9.834 1.00 96.62 253 ARG A CA 1
ATOM 1857 C C . ARG A 1 253 ? 1.872 -4.706 -11.327 1.00 96.62 253 ARG A C 1
ATOM 1859 O O . ARG A 1 253 ? 0.900 -4.573 -12.062 1.00 96.62 253 ARG A O 1
ATOM 1866 N N . TYR A 1 254 ? 3.127 -4.695 -11.770 1.00 95.62 254 TYR A N 1
ATOM 1867 C CA . TYR A 1 254 ? 3.484 -4.518 -13.174 1.00 95.62 254 TYR A CA 1
ATOM 1868 C C . TYR A 1 254 ? 2.860 -5.606 -14.050 1.00 95.62 254 TYR A C 1
ATOM 1870 O O . TYR A 1 254 ? 2.206 -5.284 -15.035 1.00 95.62 254 TYR A O 1
ATOM 1878 N N . ARG A 1 255 ? 2.987 -6.881 -13.653 1.00 96.56 255 ARG A N 1
ATOM 1879 C CA . ARG A 1 255 ? 2.365 -8.003 -14.375 1.00 96.56 255 ARG A CA 1
ATOM 1880 C C . ARG A 1 255 ? 0.843 -7.899 -14.427 1.00 96.56 255 ARG A C 1
ATOM 1882 O O . ARG A 1 255 ? 0.254 -8.245 -15.435 1.00 96.56 255 ARG A O 1
ATOM 1889 N N . ARG A 1 256 ? 0.209 -7.429 -13.352 1.00 95.81 256 ARG A N 1
ATOM 1890 C CA . ARG A 1 256 ? -1.251 -7.316 -13.270 1.00 95.81 256 ARG A CA 1
ATOM 1891 C C . ARG A 1 256 ? -1.818 -6.181 -14.127 1.00 95.81 256 ARG A C 1
ATOM 1893 O O . ARG A 1 256 ? -2.880 -6.347 -14.712 1.00 95.81 256 ARG A O 1
ATOM 1900 N N . ASP A 1 257 ? -1.151 -5.028 -14.145 1.00 94.88 257 ASP A N 1
ATOM 1901 C CA . ASP A 1 257 ? -1.677 -3.820 -14.793 1.00 94.88 257 ASP A CA 1
ATOM 1902 C C . ASP A 1 257 ? -1.172 -3.657 -16.245 1.00 94.88 257 ASP A C 1
ATOM 1904 O O . ASP A 1 257 ? -1.830 -2.987 -17.040 1.00 94.88 257 ASP A O 1
ATOM 1908 N N . TYR A 1 258 ? -0.025 -4.255 -16.600 1.00 91.19 258 TYR A N 1
ATOM 1909 C CA . TYR A 1 258 ? 0.661 -4.024 -17.882 1.00 91.19 258 TYR A CA 1
ATOM 1910 C C . TYR A 1 258 ? 1.196 -5.286 -18.587 1.00 91.19 258 TYR A C 1
ATOM 1912 O O . TYR A 1 258 ? 1.774 -5.152 -19.670 1.00 91.19 258 TYR A O 1
ATOM 1920 N N . GLY A 1 259 ? 1.080 -6.464 -17.964 1.00 79.75 259 GLY A N 1
ATOM 1921 C CA . GLY A 1 259 ? 1.600 -7.745 -18.462 1.00 79.75 259 GLY A CA 1
ATOM 1922 C C . GLY A 1 259 ? 0.569 -8.609 -19.172 1.00 79.75 259 GLY A C 1
ATOM 1923 O O . GLY A 1 259 ? -0.645 -8.381 -18.979 1.00 79.75 259 GLY A O 1
#

Foldseek 3Di:
DDDDDDDDPDDDPPPPDPPPDDDDLVVLVVVLVVLVVVLVVLVVLLVVCVVVVPRPDPSVVSVVVNVVSVVVSVVSVVVSCVVVVPDPPPDPPDDDDDDDDDDDDDDDDDDDDDDDDDDDDDDDDDDDDDDDDDDDDDDDDDDDDDDDDDDDDDPPPPDPDDPDPPDLPPDQAQAAPVRHFDDDPNHTHRYLVSLLVSLLVLLLVLVVCCVPPVPPSVVSVVRNQRSLRSNCVVVVHDSVVSCVVSVVSSVVVNVVPPD

=== Feature glossary ===
A reading guide for the features in this record.

Start from the sequence.

  · Sequence gives the chain of amino acids in standard one-letter code (A=alanine, C=cysteine, …, Y=tyrosine), read N→C. It is the only feature that is directly encoded by the gene; all structural features are derived from the folded form of this sequence.

Fold it, and you get atomic coordinates and the backbone conformation that goes with them.

  · Structure coordinates are given as an mmCIF _atom_site loop: one row per atom with element, residue name, chain id, sequence number, and x/y/z position in Å. Only the four main-chain atoms per residue are included here; side chains are omitted to keep the record compact.

  · Backbone dihedral angles. Every residue except chain termini has a φ (preceding-C → N → Cα → C) and a ψ (N → Cα → C → next-N). They are reported in degrees following the IUPAC sign convention. Secondary structure is essentially a statement about which (φ, ψ) basin each residue occupies.

  · Eight-state secondary structure (DSSP): H is the canonical α-helix, G the tighter 3₁₀-helix, I the wider π-helix; E/B are β-structure, T and S are turns and bends, and '-' is everything else. DSSP derives these from the pattern of main-chain N–H···O=C hydrogen bonds, not from the sequence.

  · SS3 is 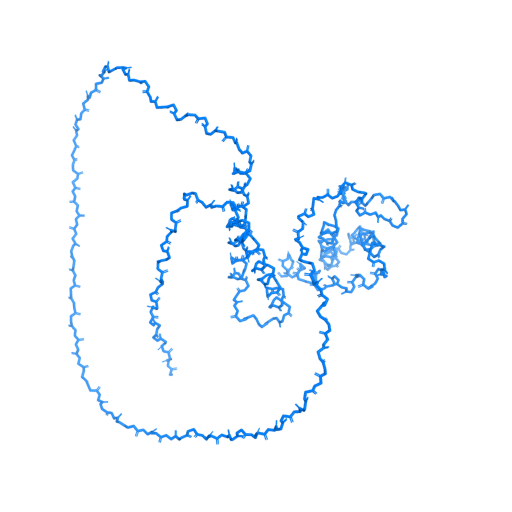a coarse helix/strand/coil call (letters a/b/c) made by the P-SEA algorithm from inter-Cα distances and dihedrals. It is less detailed than DSSP but needs only Cα positions.

Summarize the fold with a handful of shape descriptors and a per-residue structural alphabet.

  · Radius of gyration (Rg) is the root-mean-square distance of Cα atoms from their centroid — a single number for overall size and compactness. A globular domain of N residues has Rg ≈ 2.2·N^0.38 Å; an extended or disordered chain has a much larger Rg. The Cα contact count is the number of residue pairs whose Cα atoms are within 8 Å and are more than four positions apart in sequence — a standard proxy for tertiary packing density. The bounding box is the smallest axis-aligned box enclosing all Cα atoms.

  · 3Di is Foldseek's structural alphabet. Each residue is assigned one of twenty discrete states based on how its Cα sits relative to its spatial (not sequential) neighbors. Aligning 3Di strings finds structural homologs roughly as well as full 3D superposition, but orders of magnitude faster.

  · Solvent-accessible surface area (SASA) is the area in Å² traced out by the centre of a 1.4 Å probe sphere (a water molecule) rolled over the protein's van der Waals surface (Shrake–Rupley / Lee–Richards construction). Buried residues have near-zero SASA; fully exposed residues can exceed 200 Å². The total SASA scales roughly with the number of surface residues.

Ask how reliable the model is.

  · For AlphaFold models, the B-factor field carries pLDDT — the model's own estimate of local accuracy on a 0–100 scale. Regions with pLDDT<50 should be treated as essentially unmodeled; they often correspond to intrinsically disordered segments.

  · For experimental (PDB) structures, the B-factor (temperature factor) quantifies the positional spread of each atom in the crystal — a combination of thermal vibration and static disorder — in units of Å². High B-factors mark flexible loops or poorly resolved regions; low B-factors mark the rigid, well-ordered core.

  · Predicted Aligned Error (PAE) is an AlphaFold confidence matrix: entry (i, j) is the expected error in the position of residue j, in ångströms, when the prediction is superimposed on the true structure at residue i. Low PAE within a block of residues means that block is internally rigid and well-predicted; high PAE between two blocks means their relative placement is uncertain even if each block individually is confident.

Place it in context: what it resembles, what it is annotated as, and how it looks.

  · Structural nearest neighbors (via Foldseek easy-search vs the PDB). Reported per hit: target PDB id, E-value, and alignment TM-score. A TM-score above ~0.5 is the conventional threshold for 'same fold'.

  · Functional annotations link the protein to curated databases. InterPro entries identify conserved domains and families by matching the sequence against member-database signatures (Pfam, PROSITE, CDD, …). Gene Ontology (GO) terms describe molecular function, biological process, and cellular component in a controlled vocabulary. CATH places the structure in a hierarchical fold classification (Class/Architecture/Topology/Homologous-superfamily). The organism is the source species.

  · The contact map is a binary N×N matrix image: pixel (i, j) is dark where Cα_i and Cα_j are within 8 Å and |i−j|>4. Because the |i−j|>4 filter removes local helical contacts, off-diagonal stripes parallel to the main diagonal indicate parallel β-sheets; stripes perpendicular to it indicate antiparallel β-sheets. The Ramachandran plot scatters every residue's (φ, ψ) pair against the sterically allowed regions. The PAE heatmap renders the predicted-aligned-error matrix.

  · Six rendered views show the 3D structure from the faces of a cube — i.e. along ±x, ±y, ±z. Rendering representation is drawn randomly per protein from cartoon (secondary-structure ribbons), sticks (backbone bonds), or molecular surface; coloring is either N→C rainbow (blue at the N-terminus through red at the C-terminus) or one color per chain.